Protein AF-A0A7S0FLX0-F1 (afdb_monomer_lite)

Structure (mmCIF, N/CA/C/O backbone):
data_AF-A0A7S0FLX0-F1
#
_entry.id   AF-A0A7S0FLX0-F1
#
loop_
_atom_site.group_PDB
_atom_site.id
_atom_site.type_symbol
_atom_site.label_atom_id
_atom_site.label_alt_id
_atom_site.label_comp_id
_atom_site.label_asym_id
_atom_site.label_entity_id
_atom_site.label_seq_id
_atom_site.pdbx_PDB_ins_code
_atom_site.Cartn_x
_atom_site.Cartn_y
_atom_site.Cartn_z
_atom_site.occupancy
_atom_site.B_iso_or_equiv
_atom_site.auth_seq_id
_atom_site.auth_comp_id
_atom_site.auth_asym_id
_atom_site.auth_atom_id
_atom_site.pdbx_PDB_model_num
ATOM 1 N N . VAL A 1 1 ? -44.818 12.140 21.900 1.00 31.52 1 VAL A N 1
ATOM 2 C CA . VAL A 1 1 ? -45.260 11.062 20.981 1.00 31.52 1 VAL A CA 1
ATOM 3 C C . VAL A 1 1 ? -44.846 11.436 19.562 1.00 31.52 1 VAL A C 1
ATOM 5 O O . VAL A 1 1 ? -45.318 12.465 19.113 1.00 31.52 1 VAL A O 1
ATOM 8 N N . ARG A 1 2 ? -43.998 10.588 18.937 1.00 27.36 2 ARG A N 1
ATOM 9 C CA . ARG A 1 2 ? -43.582 10.482 17.505 1.00 27.36 2 ARG A CA 1
ATOM 10 C C . ARG A 1 2 ? -42.912 11.730 16.879 1.00 27.36 2 ARG A C 1
ATOM 12 O O . ARG A 1 2 ? -43.488 12.799 16.929 1.00 27.36 2 ARG A O 1
ATOM 19 N N . GLY A 1 3 ? -41.713 11.723 16.286 1.00 31.97 3 GLY A N 1
ATOM 20 C CA . GLY A 1 3 ? -40.844 10.660 15.763 1.00 31.97 3 GLY A CA 1
ATOM 21 C C . GLY A 1 3 ? -40.989 10.503 14.242 1.00 31.97 3 GLY A C 1
ATOM 22 O O . GLY A 1 3 ? -42.049 10.053 13.835 1.00 31.97 3 GLY A O 1
ATOM 23 N N . THR A 1 4 ? -39.934 10.858 13.484 1.00 27.19 4 THR A N 1
ATOM 24 C CA . THR A 1 4 ? -39.424 10.327 12.180 1.00 27.19 4 THR A CA 1
ATOM 25 C C . THR A 1 4 ? -38.294 11.282 11.731 1.00 27.19 4 THR A C 1
ATOM 27 O O . THR A 1 4 ? -38.578 12.455 11.525 1.00 27.19 4 THR A O 1
ATOM 30 N N . SER A 1 5 ? -36.983 10.996 11.756 1.00 35.47 5 SER A N 1
ATOM 31 C CA . SER A 1 5 ? -36.174 9.916 11.154 1.00 35.47 5 SER A CA 1
ATOM 32 C C . SER A 1 5 ? -36.344 9.777 9.637 1.00 35.47 5 SER A C 1
ATOM 34 O O . SER A 1 5 ? -37.312 9.173 9.193 1.00 35.47 5 SER A O 1
ATOM 36 N N . THR A 1 6 ? -35.357 10.297 8.896 1.00 28.02 6 THR A N 1
ATOM 37 C CA . THR A 1 6 ? -34.842 9.805 7.599 1.00 28.02 6 THR A CA 1
ATOM 38 C C . THR A 1 6 ? -33.376 10.270 7.517 1.00 28.02 6 THR A C 1
ATOM 40 O O . THR A 1 6 ? -33.112 11.438 7.253 1.00 28.02 6 THR A O 1
ATOM 43 N N . ALA A 1 7 ? -32.419 9.532 8.088 1.00 29.55 7 ALA A N 1
ATOM 44 C CA . ALA A 1 7 ? -31.596 8.551 7.369 1.00 29.55 7 ALA A CA 1
ATOM 45 C C . ALA A 1 7 ? -31.043 9.124 6.049 1.00 29.55 7 ALA A C 1
ATOM 47 O O . ALA A 1 7 ? -31.652 8.969 4.994 1.00 29.55 7 ALA A O 1
ATOM 48 N N . GLY A 1 8 ? -29.911 9.831 6.141 1.00 29.64 8 GLY A N 1
ATOM 49 C CA . GLY A 1 8 ? -29.089 10.177 4.983 1.00 29.64 8 GLY A CA 1
ATOM 50 C C . GLY A 1 8 ? -28.478 8.905 4.402 1.00 29.64 8 GLY A C 1
ATOM 51 O O . GLY A 1 8 ? -28.066 8.017 5.143 1.00 29.64 8 GLY A O 1
ATOM 52 N N . SER A 1 9 ? -28.500 8.784 3.081 1.00 34.09 9 SER A N 1
ATOM 53 C CA . SER A 1 9 ? -28.047 7.605 2.351 1.00 34.09 9 SER A CA 1
ATOM 54 C C . SER A 1 9 ? -26.525 7.441 2.442 1.00 34.09 9 SER A C 1
ATOM 56 O O . SER A 1 9 ? -25.787 8.012 1.639 1.00 34.09 9 SER A O 1
ATOM 58 N N . ASP A 1 10 ? -26.068 6.624 3.391 1.00 33.53 10 ASP A N 1
ATOM 59 C CA . ASP A 1 10 ? -24.695 6.113 3.511 1.00 33.53 10 ASP A CA 1
ATOM 60 C C . ASP A 1 10 ? -24.402 5.077 2.412 1.00 33.53 10 ASP A C 1
ATOM 62 O O . ASP A 1 10 ? -24.274 3.883 2.677 1.00 33.53 10 ASP A O 1
ATOM 66 N N . THR A 1 11 ? -24.334 5.503 1.148 1.00 30.48 11 THR A N 1
ATOM 67 C CA . THR A 1 11 ? -23.874 4.603 0.076 1.00 30.48 11 THR A CA 1
ATOM 68 C C . THR A 1 11 ? -22.394 4.878 -0.194 1.00 30.48 11 THR A C 1
ATOM 70 O O . THR A 1 11 ? -22.059 5.994 -0.601 1.00 30.48 11 THR A O 1
ATOM 73 N N . PRO A 1 12 ? -21.485 3.917 0.045 1.00 31.48 12 PRO A N 1
ATOM 74 C CA . PRO A 1 12 ? -20.061 4.126 -0.182 1.00 31.48 12 PRO A CA 1
ATOM 75 C C . PRO A 1 12 ? -19.753 4.304 -1.682 1.00 31.48 12 PRO A C 1
ATOM 77 O O . PRO A 1 12 ? -20.509 3.838 -2.541 1.00 31.48 12 PRO A O 1
ATOM 80 N N . PRO A 1 13 ? -18.643 4.982 -2.026 1.00 32.38 13 PRO A N 1
ATOM 81 C CA . PRO A 1 13 ? -18.279 5.254 -3.412 1.00 32.38 13 PRO A CA 1
ATOM 82 C C . PRO A 1 13 ? -18.047 3.949 -4.188 1.00 32.38 13 PRO A C 1
ATOM 84 O O . PRO A 1 13 ? -17.188 3.142 -3.831 1.00 32.38 13 PRO A O 1
ATOM 87 N N . ARG A 1 14 ? -18.816 3.762 -5.267 1.00 33.38 14 ARG A N 1
ATOM 88 C CA . ARG A 1 14 ? -18.711 2.629 -6.197 1.00 33.38 14 ARG A CA 1
ATOM 89 C C . ARG A 1 14 ? -17.682 2.943 -7.278 1.00 33.38 14 ARG A C 1
ATOM 91 O O . ARG A 1 14 ? -17.658 4.057 -7.795 1.00 33.38 14 ARG A O 1
ATOM 98 N N . VAL A 1 15 ? -16.865 1.962 -7.651 1.00 36.66 15 VAL A N 1
ATOM 99 C CA . VAL A 1 15 ? -15.949 2.082 -8.793 1.00 36.66 15 VAL A CA 1
ATOM 100 C C . VAL A 1 15 ? -16.188 0.936 -9.761 1.00 36.66 15 VAL A C 1
ATOM 102 O O . VAL A 1 15 ? -16.267 -0.224 -9.361 1.00 36.66 15 VAL A O 1
ATOM 105 N N . ALA A 1 16 ? -16.322 1.285 -11.036 1.00 35.03 16 ALA A N 1
ATOM 106 C CA . ALA A 1 16 ? -16.589 0.349 -12.114 1.00 35.03 16 ALA A CA 1
ATOM 107 C C . ALA A 1 16 ? -15.396 -0.565 -12.398 1.00 35.03 16 ALA A C 1
ATOM 109 O O . ALA A 1 16 ? -14.266 -0.097 -12.512 1.00 35.03 16 ALA A O 1
ATOM 110 N N . ALA A 1 17 ? -15.668 -1.849 -12.618 1.00 36.25 17 ALA A N 1
ATOM 111 C CA . ALA A 1 17 ? -14.733 -2.772 -13.242 1.00 36.25 17 ALA A CA 1
ATOM 112 C C . ALA A 1 17 ? -15.298 -3.191 -14.599 1.00 36.25 17 ALA A C 1
ATOM 114 O O . ALA A 1 17 ? -16.403 -3.728 -14.665 1.00 36.25 17 ALA A O 1
ATOM 115 N N . ALA A 1 18 ? -14.559 -2.966 -15.686 1.00 34.75 18 ALA A N 1
ATOM 116 C CA . ALA A 1 18 ? -14.960 -3.447 -17.001 1.00 34.75 18 ALA A CA 1
ATOM 117 C C . ALA A 1 18 ? -14.999 -4.990 -17.010 1.00 34.75 18 ALA A C 1
ATOM 119 O O . ALA A 1 18 ? -13.968 -5.657 -16.981 1.00 34.75 18 ALA A O 1
ATOM 120 N N . GLY A 1 19 ? -16.204 -5.559 -17.044 1.00 39.06 19 GLY A N 1
ATOM 121 C CA . GLY A 1 19 ? -16.484 -6.875 -17.627 1.00 39.06 19 GLY A CA 1
ATOM 122 C C . GLY A 1 19 ? -16.097 -8.141 -16.854 1.00 39.06 19 GLY A C 1
ATOM 123 O O . GLY A 1 19 ? -16.441 -9.221 -17.327 1.00 39.06 19 GLY A O 1
ATOM 124 N N . MET A 1 20 ? -15.438 -8.079 -15.693 1.00 43.28 20 MET A N 1
ATOM 125 C CA . MET A 1 20 ? -15.144 -9.288 -14.905 1.00 43.28 20 MET A CA 1
ATOM 126 C C . MET A 1 20 ? -15.472 -9.102 -13.422 1.00 43.28 20 MET A C 1
ATOM 128 O O . MET A 1 20 ? -14.767 -8.425 -12.678 1.00 43.28 20 MET A O 1
ATOM 132 N N . ASN A 1 21 ? -16.565 -9.731 -12.991 1.00 49.56 21 ASN A N 1
ATOM 133 C CA . ASN A 1 21 ? -16.897 -9.935 -11.585 1.00 49.56 21 ASN A CA 1
ATOM 134 C C . ASN A 1 21 ? -16.046 -11.098 -11.063 1.00 49.56 21 ASN A C 1
ATOM 136 O O . ASN A 1 21 ? -16.098 -12.155 -11.666 1.00 49.56 21 ASN A O 1
ATOM 140 N N . PHE A 1 22 ? -15.294 -10.971 -9.971 1.00 48.09 22 PHE A N 1
ATOM 141 C CA . PHE A 1 22 ? -14.571 -12.112 -9.363 1.00 48.09 22 PHE A CA 1
ATOM 142 C C . PHE A 1 22 ? -15.247 -12.625 -8.085 1.00 48.09 22 PHE A C 1
ATOM 144 O O . PHE A 1 22 ? -14.606 -13.197 -7.206 1.00 48.09 22 PHE A O 1
ATOM 151 N N . GLY A 1 23 ? -16.555 -12.379 -7.953 1.00 40.06 23 GLY A N 1
ATOM 152 C CA . GLY A 1 23 ? -17.402 -12.978 -6.926 1.00 40.06 23 GLY A CA 1
ATOM 153 C C . GLY A 1 23 ? -17.156 -12.482 -5.499 1.00 40.06 23 GLY A C 1
ATOM 154 O O . GLY A 1 23 ? -17.574 -13.154 -4.554 1.00 40.06 23 GLY A O 1
ATOM 155 N N . LEU A 1 24 ? -16.494 -11.335 -5.294 1.00 44.81 24 LEU A N 1
ATOM 156 C CA . LEU A 1 24 ? -16.323 -10.799 -3.943 1.00 44.81 24 LEU A CA 1
ATOM 157 C C . LEU A 1 24 ? -17.637 -10.219 -3.423 1.00 44.81 24 LEU A C 1
ATOM 159 O O . LEU A 1 24 ? -18.129 -9.202 -3.902 1.00 44.81 24 LEU A O 1
ATOM 163 N N . LYS A 1 25 ? -18.175 -10.859 -2.384 1.00 47.84 25 LYS A N 1
ATOM 164 C CA . LYS A 1 25 ? -19.225 -10.272 -1.554 1.00 47.84 25 LYS A CA 1
ATOM 165 C C . LYS A 1 25 ? -18.641 -9.076 -0.802 1.00 47.84 25 LYS A C 1
ATOM 167 O O . LYS A 1 25 ? -17.569 -9.190 -0.210 1.00 47.84 25 LYS A O 1
ATOM 172 N N . THR A 1 26 ? -19.374 -7.967 -0.824 1.00 53.66 26 THR A N 1
ATOM 173 C CA . THR A 1 26 ? -19.189 -6.785 0.027 1.00 53.66 26 THR A CA 1
ATOM 174 C C . THR A 1 26 ? -18.760 -7.190 1.434 1.00 53.66 26 THR A C 1
ATOM 176 O O . THR A 1 26 ? -19.436 -8.001 2.073 1.00 53.66 26 THR A O 1
ATOM 179 N N . ASP A 1 27 ? -17.647 -6.648 1.928 1.00 60.69 27 ASP A N 1
ATOM 180 C CA . ASP A 1 27 ? -17.181 -6.967 3.277 1.00 60.69 27 ASP A CA 1
ATOM 181 C C . ASP A 1 27 ? -17.915 -6.123 4.326 1.00 60.69 27 ASP A C 1
ATOM 183 O O . ASP A 1 27 ? -17.319 -5.311 5.033 1.00 60.69 27 ASP A O 1
ATOM 187 N N . SER A 1 28 ? -19.229 -6.330 4.444 1.00 58.69 28 SER A N 1
ATOM 188 C CA . SER A 1 28 ? -20.043 -5.733 5.512 1.00 58.69 28 SER A CA 1
ATOM 189 C C . SER A 1 28 ? -19.479 -6.062 6.900 1.00 58.69 28 SER A C 1
ATOM 191 O O . SER A 1 28 ? -19.559 -5.254 7.824 1.00 58.69 28 SER A O 1
ATOM 193 N N . THR A 1 29 ? -18.801 -7.209 7.031 1.00 76.25 29 THR A N 1
ATOM 194 C CA . THR A 1 29 ? -18.170 -7.626 8.287 1.00 76.25 29 THR A CA 1
ATOM 195 C C . THR A 1 29 ? -16.940 -6.796 8.654 1.00 76.25 29 THR A C 1
ATOM 197 O O . THR A 1 29 ? -16.626 -6.684 9.839 1.00 76.25 29 THR A O 1
ATOM 200 N N . ALA A 1 30 ? -16.234 -6.207 7.681 1.00 84.00 30 ALA A N 1
ATOM 201 C CA . ALA A 1 30 ? -15.123 -5.296 7.948 1.00 84.00 30 ALA A CA 1
ATOM 202 C C . ALA A 1 30 ? -15.630 -4.011 8.600 1.00 84.00 30 ALA A C 1
ATOM 204 O O . ALA A 1 30 ? -15.108 -3.611 9.643 1.00 84.00 30 ALA A O 1
ATOM 205 N N . GLN A 1 31 ? -16.674 -3.410 8.023 1.00 85.44 31 GLN A N 1
ATOM 206 C CA . GLN A 1 31 ? -17.244 -2.163 8.528 1.00 85.44 31 GLN A CA 1
ATOM 207 C C . GLN A 1 31 ? -17.720 -2.326 9.975 1.00 85.44 31 GLN A C 1
ATOM 209 O O . GLN A 1 31 ? -17.334 -1.552 10.848 1.00 85.44 31 GLN A O 1
ATOM 214 N N . GLU A 1 32 ? -18.474 -3.389 10.262 1.00 88.12 32 GLU A N 1
ATOM 215 C CA . GLU A 1 32 ? -18.940 -3.698 11.619 1.00 88.12 32 GLU A CA 1
ATOM 216 C C . GLU A 1 32 ? -17.790 -3.970 12.602 1.00 88.12 32 GLU A C 1
ATOM 218 O O . GLU A 1 32 ? -17.864 -3.606 13.779 1.00 88.12 32 GLU A O 1
ATOM 223 N N . ARG A 1 33 ? -16.710 -4.623 12.150 1.00 91.44 33 ARG A N 1
ATOM 224 C CA . ARG A 1 33 ? -15.543 -4.915 12.996 1.00 91.44 33 ARG A CA 1
ATOM 225 C C . ARG A 1 33 ? -14.826 -3.636 13.412 1.00 91.44 33 ARG A C 1
ATOM 227 O O . ARG A 1 33 ? -14.536 -3.471 14.595 1.00 91.44 33 ARG A O 1
ATOM 234 N N . TRP A 1 34 ? -14.566 -2.742 12.462 1.00 92.56 34 TRP A N 1
ATOM 235 C CA . TRP A 1 34 ? -13.872 -1.484 12.735 1.00 92.56 34 TRP A CA 1
ATOM 236 C C . TRP A 1 34 ? -14.755 -0.475 13.468 1.00 92.56 34 TRP A C 1
ATOM 238 O O . TRP A 1 34 ? -14.248 0.217 14.346 1.00 92.56 34 TRP A O 1
ATOM 248 N N . ALA A 1 35 ? -16.071 -0.471 13.227 1.00 91.62 35 ALA A N 1
ATOM 249 C CA . ALA A 1 35 ? -17.022 0.303 14.026 1.00 91.62 35 ALA A CA 1
ATOM 250 C C . ALA A 1 35 ? -16.994 -0.118 15.504 1.00 91.62 35 ALA A C 1
ATOM 252 O O . ALA A 1 35 ? -16.896 0.729 16.388 1.00 91.62 35 ALA A O 1
ATOM 253 N N . ARG A 1 36 ? -16.988 -1.431 15.777 1.00 94.56 36 ARG A N 1
ATOM 254 C CA . ARG A 1 36 ? -16.881 -1.965 17.144 1.00 94.56 36 ARG A CA 1
ATOM 255 C C . ARG A 1 36 ? -15.562 -1.596 17.813 1.00 94.56 36 ARG A C 1
ATOM 257 O O . ARG A 1 36 ? -15.561 -1.241 18.985 1.00 94.56 36 ARG A O 1
ATOM 264 N N . PHE A 1 37 ? -14.453 -1.688 17.078 1.00 95.31 37 PHE A N 1
ATOM 265 C CA . PHE A 1 37 ? -13.143 -1.268 17.577 1.00 95.31 37 PHE A CA 1
ATOM 266 C C . PHE A 1 37 ? -13.120 0.231 17.899 1.00 95.31 37 PHE A C 1
ATOM 268 O O . PHE A 1 37 ? -12.603 0.621 18.942 1.00 95.31 37 PHE A O 1
ATOM 275 N N . ALA A 1 38 ? -13.711 1.063 17.040 1.00 95.12 38 ALA A N 1
ATOM 276 C CA . ALA A 1 38 ? -13.783 2.505 17.236 1.00 95.12 38 ALA A CA 1
ATOM 277 C C . ALA A 1 38 ? -14.624 2.902 18.462 1.00 95.12 38 ALA A C 1
ATOM 279 O O . ALA A 1 38 ? -14.262 3.844 19.163 1.00 95.12 38 ALA A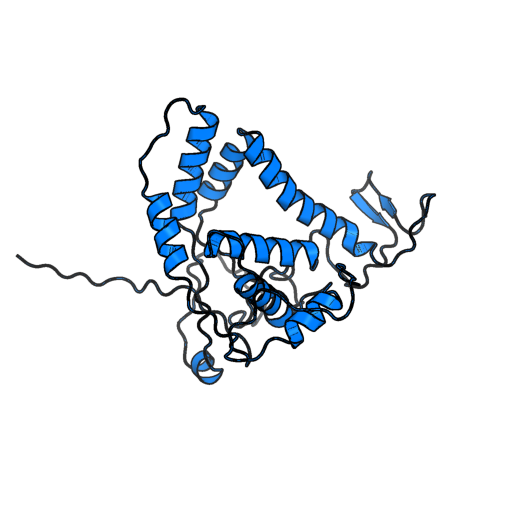 O 1
ATOM 280 N N . SER A 1 39 ? -15.712 2.175 18.738 1.00 95.31 39 SER A N 1
ATOM 281 C CA . SER A 1 39 ? -16.592 2.413 19.892 1.00 95.31 39 SER A CA 1
ATOM 282 C C . SER A 1 39 ? -16.125 1.758 21.195 1.00 95.31 39 SER A C 1
ATOM 284 O O . SER A 1 39 ? -16.803 1.869 22.211 1.00 95.31 39 SER A O 1
ATOM 286 N N . ASP A 1 40 ? -15.030 1.000 21.173 1.00 94.94 40 ASP A N 1
ATOM 287 C CA . ASP A 1 40 ? -14.537 0.297 22.352 1.00 94.94 40 ASP A CA 1
ATOM 288 C C . ASP A 1 40 ? -13.900 1.288 23.344 1.00 94.94 40 ASP A C 1
ATOM 290 O O . ASP A 1 40 ? -12.929 1.979 23.033 1.00 94.94 40 ASP A O 1
ATOM 294 N N . GLU A 1 41 ? -14.445 1.357 24.558 1.00 91.06 41 GLU A N 1
ATOM 295 C CA . GLU A 1 41 ? -13.967 2.237 25.633 1.00 91.06 41 GLU A CA 1
ATOM 296 C C . GLU A 1 41 ? -13.011 1.532 26.606 1.00 91.06 41 GLU A C 1
ATOM 298 O O . GLU A 1 41 ? -12.504 2.151 27.542 1.00 91.06 41 GLU A O 1
ATOM 303 N N . THR A 1 42 ? -12.715 0.245 26.393 1.00 93.19 42 THR A N 1
ATOM 304 C CA . THR A 1 42 ? -11.804 -0.496 27.269 1.00 93.19 42 THR A CA 1
ATOM 305 C C . THR A 1 42 ? -10.404 0.117 27.249 1.00 93.19 42 THR A C 1
ATOM 307 O O . THR A 1 42 ? -9.838 0.415 26.189 1.00 93.19 42 THR A O 1
ATOM 310 N N . VAL A 1 43 ? -9.841 0.304 28.444 1.00 88.94 43 VAL A N 1
ATOM 311 C CA . VAL A 1 43 ? -8.476 0.792 28.664 1.00 88.94 43 VAL A CA 1
ATOM 312 C C . VAL A 1 43 ? -7.675 -0.346 29.292 1.00 88.94 43 VAL A C 1
ATOM 314 O O . VAL A 1 43 ? -7.981 -0.735 30.422 1.00 88.94 43 VAL A O 1
ATOM 317 N N . PRO A 1 44 ? -6.675 -0.913 28.598 1.00 88.75 44 PRO A N 1
ATOM 318 C CA . PRO A 1 44 ? -5.901 -2.003 29.168 1.00 88.75 44 PRO A CA 1
ATOM 319 C C . PRO A 1 44 ? -5.022 -1.504 30.327 1.00 88.75 44 PRO A C 1
ATOM 321 O O . PRO A 1 44 ? -4.413 -0.436 30.260 1.00 88.75 44 PRO A O 1
ATOM 324 N N . SER A 1 45 ? -4.959 -2.279 31.410 1.00 89.50 45 SER A N 1
ATOM 325 C CA . SER A 1 45 ? -4.159 -1.952 32.595 1.00 89.50 45 SER A CA 1
ATOM 326 C C . SER A 1 45 ? -2.666 -2.182 32.355 1.00 89.50 45 SER A C 1
ATOM 328 O O . SER A 1 45 ? -2.295 -3.179 31.741 1.00 89.50 45 SER A O 1
ATOM 330 N N . GLY A 1 46 ? -1.808 -1.322 32.913 1.00 90.75 46 GLY A N 1
ATOM 331 C CA . GLY A 1 46 ? -0.348 -1.491 32.855 1.00 90.75 46 GLY A CA 1
ATOM 332 C C . GLY A 1 46 ? 0.294 -1.117 31.513 1.00 90.75 46 GLY A C 1
ATOM 333 O O . GLY A 1 46 ? 1.467 -1.408 31.306 1.00 90.75 46 GLY A O 1
ATOM 334 N N . VAL A 1 47 ? -0.462 -0.478 30.618 1.00 91.50 47 VAL A N 1
ATOM 335 C CA . VAL A 1 47 ? -0.001 0.005 29.308 1.00 91.50 47 VAL A CA 1
ATOM 336 C C . VAL A 1 47 ? 0.642 1.385 29.448 1.00 91.50 47 VAL A C 1
ATOM 338 O O . VAL A 1 47 ? 0.183 2.208 30.244 1.00 91.50 47 VAL A O 1
ATOM 341 N N . ALA A 1 48 ? 1.705 1.650 28.686 1.00 94.69 48 ALA A N 1
ATOM 342 C CA . ALA A 1 48 ? 2.382 2.943 28.726 1.00 94.69 48 ALA A CA 1
ATOM 343 C C . ALA A 1 48 ? 1.492 4.063 28.149 1.00 94.69 48 ALA A C 1
ATOM 345 O O . ALA A 1 48 ? 0.711 3.840 27.225 1.00 94.69 48 ALA A O 1
ATOM 346 N N . GLU A 1 49 ? 1.650 5.304 28.625 1.00 95.31 49 GLU A N 1
ATOM 347 C CA . GLU A 1 49 ? 0.830 6.439 28.153 1.00 95.31 49 GLU A CA 1
ATOM 348 C C . GLU A 1 49 ? 0.939 6.652 26.631 1.00 95.31 49 GLU A C 1
ATOM 350 O O . GLU A 1 49 ? -0.049 6.965 25.967 1.00 95.31 49 GLU A O 1
ATOM 355 N N . ALA A 1 50 ? 2.123 6.426 26.051 1.00 96.25 50 ALA A N 1
ATOM 356 C CA . ALA A 1 50 ? 2.334 6.518 24.605 1.00 96.25 50 ALA A CA 1
ATOM 357 C C . ALA A 1 50 ? 1.500 5.487 23.821 1.00 96.25 50 ALA A C 1
ATOM 359 O O . ALA A 1 50 ? 0.890 5.824 22.806 1.00 96.25 50 ALA A O 1
ATOM 360 N N . GLU A 1 51 ? 1.421 4.250 24.314 1.00 96.31 51 GLU A N 1
ATOM 361 C CA . GLU A 1 51 ? 0.620 3.178 23.712 1.00 96.31 51 GLU A CA 1
ATOM 362 C C . GLU A 1 51 ? -0.879 3.451 23.865 1.00 96.31 51 GLU A C 1
ATOM 364 O O . GLU A 1 51 ? -1.652 3.232 22.932 1.00 96.31 51 GLU A O 1
ATOM 369 N N . LEU A 1 52 ? -1.296 4.007 25.006 1.00 95.75 52 LEU A N 1
ATOM 370 C CA . LEU A 1 52 ? -2.679 4.420 25.224 1.00 95.75 52 LEU A CA 1
ATOM 371 C C . LEU A 1 52 ? -3.087 5.567 24.288 1.00 95.75 52 LEU A C 1
ATOM 373 O O . LEU A 1 52 ? -4.185 5.553 23.725 1.00 95.75 52 LEU A O 1
ATOM 377 N N . ARG A 1 53 ? -2.199 6.545 24.075 1.00 96.19 53 ARG A N 1
ATOM 378 C CA . ARG A 1 53 ? -2.408 7.625 23.102 1.00 96.19 53 ARG A CA 1
ATOM 379 C C . ARG A 1 53 ? -2.529 7.079 21.681 1.00 96.19 53 ARG A C 1
ATOM 381 O O . ARG A 1 53 ? -3.439 7.487 20.961 1.00 96.19 53 ARG A O 1
ATOM 388 N N . LEU A 1 54 ? -1.667 6.134 21.301 1.00 97.31 54 LEU A N 1
ATOM 389 C CA . LEU A 1 54 ? -1.747 5.455 20.008 1.00 97.31 54 LEU A CA 1
ATOM 390 C C . LEU A 1 54 ? -3.077 4.709 19.841 1.00 97.31 54 LEU A C 1
ATOM 392 O O . LEU A 1 54 ? -3.735 4.875 18.817 1.00 97.31 54 LEU A O 1
ATOM 396 N N . LEU A 1 55 ? -3.514 3.944 20.847 1.00 96.38 55 LEU A N 1
ATOM 397 C CA . LEU A 1 55 ? -4.789 3.223 20.805 1.00 96.38 55 LEU A CA 1
ATOM 398 C C . LEU A 1 55 ? -5.975 4.178 20.605 1.00 96.38 55 LEU A C 1
ATOM 400 O O . LEU A 1 55 ? -6.830 3.929 19.756 1.00 96.38 55 LEU A O 1
ATOM 404 N N . ARG A 1 56 ? -6.013 5.294 21.342 1.00 95.62 56 ARG A N 1
ATOM 405 C CA . ARG A 1 56 ? -7.063 6.317 21.201 1.00 95.62 56 ARG A CA 1
ATOM 406 C C . ARG A 1 56 ? -7.080 6.922 19.796 1.00 95.62 56 ARG A C 1
ATOM 408 O O . ARG A 1 56 ? -8.143 6.986 19.183 1.00 95.62 56 ARG A O 1
ATOM 415 N N . ALA A 1 57 ? -5.918 7.316 19.272 1.00 96.69 57 ALA A N 1
ATOM 416 C CA . ALA A 1 57 ? -5.807 7.872 17.925 1.00 96.69 57 ALA A CA 1
ATOM 417 C C . ALA A 1 57 ? -6.228 6.853 16.849 1.00 96.69 57 ALA A C 1
ATOM 419 O O . ALA A 1 57 ? -6.943 7.196 15.907 1.00 96.69 57 ALA A O 1
ATOM 420 N N . ALA A 1 58 ? -5.856 5.581 17.020 1.00 95.88 58 ALA A N 1
ATOM 421 C CA . ALA A 1 58 ? -6.245 4.501 16.118 1.00 95.88 58 ALA A CA 1
ATOM 422 C C . ALA A 1 58 ? -7.760 4.251 16.127 1.00 95.88 58 ALA A C 1
ATOM 424 O O . ALA A 1 58 ? -8.348 4.086 15.060 1.00 95.88 58 ALA A O 1
ATOM 425 N N . ARG A 1 59 ? -8.414 4.267 17.298 1.00 96.50 59 ARG A N 1
ATOM 426 C CA . ARG A 1 59 ? -9.879 4.132 17.411 1.00 96.50 59 ARG A CA 1
ATOM 427 C C . ARG A 1 59 ? -10.614 5.285 16.725 1.00 96.50 59 ARG A C 1
ATOM 429 O O . ARG A 1 59 ? -11.569 5.045 15.990 1.00 96.50 59 ARG A O 1
ATOM 436 N N . GLN A 1 60 ? -10.133 6.519 16.893 1.00 95.56 60 GLN A N 1
ATOM 437 C CA . GLN A 1 60 ? -10.692 7.678 16.190 1.00 95.56 60 GLN A CA 1
ATOM 438 C C . GLN A 1 60 ? -10.560 7.524 14.674 1.00 95.56 60 GLN A C 1
ATOM 440 O O . GLN A 1 60 ? -11.560 7.616 13.969 1.00 95.56 60 GLN A O 1
ATOM 445 N N . ALA A 1 61 ? -9.363 7.209 14.174 1.00 95.12 61 ALA A N 1
ATOM 446 C CA . ALA A 1 61 ? -9.135 6.985 12.749 1.00 95.12 61 ALA A CA 1
ATOM 447 C C . ALA A 1 61 ? -10.002 5.840 12.189 1.00 95.12 61 ALA A C 1
ATOM 449 O O . ALA A 1 61 ? -10.562 5.962 11.100 1.00 95.12 61 ALA A O 1
ATOM 450 N N . ALA A 1 62 ? -10.168 4.752 12.951 1.00 93.75 62 ALA A N 1
ATOM 451 C CA . ALA A 1 62 ? -10.973 3.600 12.557 1.00 93.75 62 ALA A CA 1
ATOM 452 C C . ALA A 1 62 ? -12.454 3.935 12.327 1.00 93.75 62 ALA A C 1
ATOM 454 O O . ALA A 1 62 ? -13.080 3.323 11.464 1.00 93.75 62 ALA A O 1
ATOM 455 N N . SER A 1 63 ? -13.002 4.927 13.038 1.00 91.56 63 SER A N 1
ATOM 456 C CA . SER A 1 63 ? -14.394 5.370 12.853 1.00 91.56 63 SER A CA 1
ATOM 457 C C . SER A 1 63 ? -14.677 5.972 11.469 1.00 91.56 63 SER A C 1
ATOM 459 O O . SER A 1 63 ? -15.832 6.054 11.061 1.00 91.56 63 SER A O 1
ATOM 461 N N . HIS A 1 64 ? -13.626 6.354 10.738 1.00 90.31 64 HIS A N 1
ATOM 462 C CA . HIS A 1 64 ? -13.689 6.957 9.406 1.00 90.31 64 HIS A CA 1
ATOM 463 C C . HIS A 1 64 ? -13.218 6.014 8.292 1.00 90.31 64 HIS A C 1
ATOM 465 O O . HIS A 1 64 ? -13.091 6.433 7.136 1.00 90.31 64 HIS A O 1
ATOM 471 N N . LEU A 1 65 ? -12.890 4.763 8.628 1.00 88.06 65 LEU A N 1
ATOM 472 C CA . LEU A 1 65 ? -12.546 3.773 7.620 1.00 88.06 65 LEU A CA 1
ATOM 473 C C . LEU A 1 65 ? -13.785 3.439 6.800 1.00 88.06 65 LEU A C 1
ATOM 475 O O . LEU A 1 65 ? -14.852 3.123 7.333 1.00 88.06 65 LEU A O 1
ATOM 479 N N . HIS A 1 66 ? -13.590 3.458 5.490 1.00 80.06 66 HIS A N 1
ATOM 480 C CA . HIS A 1 66 ? -14.563 2.974 4.533 1.00 80.06 66 HIS A CA 1
ATOM 481 C C . HIS A 1 66 ? -13.892 1.887 3.723 1.00 80.06 66 HIS A C 1
ATOM 483 O O . HIS A 1 66 ? -12.782 2.067 3.238 1.00 80.06 66 HIS A O 1
ATOM 489 N N . PHE A 1 67 ? -14.540 0.745 3.587 1.00 77.94 67 PHE A N 1
ATOM 490 C CA . PHE A 1 67 ? -14.052 -0.323 2.728 1.00 77.94 67 PHE A CA 1
ATOM 491 C C . PHE A 1 67 ? -14.880 -0.332 1.448 1.00 77.94 67 PHE A C 1
ATOM 493 O O . PHE A 1 67 ? -16.070 -0.022 1.485 1.00 77.94 67 PHE A O 1
ATOM 500 N N . LEU A 1 68 ? -14.258 -0.668 0.314 1.00 61.97 68 LEU A N 1
ATOM 501 C CA . LEU A 1 68 ? -14.986 -0.763 -0.946 1.00 61.97 68 LEU A CA 1
ATOM 502 C C . LEU A 1 68 ? -16.102 -1.780 -0.796 1.00 61.97 68 LEU A C 1
ATOM 504 O O . LEU A 1 68 ? -15.855 -2.969 -0.569 1.00 61.97 68 LEU A O 1
ATOM 508 N N . GLU A 1 69 ? -17.312 -1.320 -1.068 1.00 53.72 69 GLU A N 1
ATOM 509 C CA . GLU A 1 69 ? -18.298 -2.174 -1.691 1.00 53.72 69 GLU A CA 1
ATOM 510 C C . GLU A 1 69 ? -17.878 -2.354 -3.146 1.00 53.72 69 GLU A C 1
ATOM 512 O O . GLU A 1 69 ? -18.090 -1.488 -3.994 1.00 53.72 69 GLU A O 1
ATOM 517 N N . LEU A 1 70 ? -17.246 -3.486 -3.448 1.00 50.19 70 LEU A N 1
ATOM 518 C CA . LEU A 1 70 ? -17.015 -3.896 -4.829 1.00 50.19 70 LEU A CA 1
ATOM 519 C C . LEU A 1 70 ? -18.347 -4.387 -5.419 1.00 50.19 70 LEU A C 1
ATOM 521 O O . LEU A 1 70 ? -18.558 -5.579 -5.618 1.00 50.19 70 LEU A O 1
ATOM 525 N N . ALA A 1 71 ? -19.279 -3.459 -5.641 1.00 41.06 71 ALA A N 1
ATOM 526 C CA . ALA A 1 71 ? -20.492 -3.712 -6.399 1.00 41.06 71 ALA A CA 1
ATOM 527 C C . ALA A 1 71 ? -20.132 -3.689 -7.886 1.00 41.06 71 ALA A C 1
ATOM 529 O O . ALA A 1 71 ? -19.802 -2.643 -8.446 1.00 41.06 71 ALA A O 1
ATOM 530 N N . VAL A 1 72 ? -20.165 -4.860 -8.514 1.00 43.59 72 VAL A N 1
ATOM 531 C CA . VAL A 1 72 ? -19.963 -4.985 -9.955 1.00 43.59 72 VAL A CA 1
ATOM 532 C C . VAL A 1 72 ? -21.239 -4.521 -10.643 1.00 43.59 72 VAL A C 1
ATOM 534 O O . VAL A 1 72 ? -22.224 -5.251 -10.676 1.00 43.59 72 VAL A O 1
ATOM 537 N N . VAL A 1 73 ? -21.221 -3.288 -11.137 1.00 38.31 73 VAL A N 1
ATOM 538 C CA . VAL A 1 73 ? -22.284 -2.712 -11.965 1.00 38.31 73 VAL A CA 1
ATOM 539 C C . VAL A 1 73 ? -21.937 -2.907 -13.439 1.00 38.31 73 VAL A C 1
ATOM 541 O O . VAL A 1 73 ? -20.793 -2.714 -13.854 1.00 38.31 73 VAL A O 1
ATOM 544 N N . SER A 1 74 ? -22.925 -3.322 -14.224 1.00 38.50 74 SER A N 1
ATOM 545 C CA . SER A 1 74 ? -22.864 -3.363 -15.685 1.00 38.50 74 SER A CA 1
ATOM 546 C C . SER A 1 74 ? -22.565 -1.974 -16.268 1.00 38.50 74 SER A C 1
ATOM 548 O O . SER A 1 74 ? -22.770 -0.945 -15.621 1.00 38.50 74 SER A O 1
ATOM 550 N N . GLN A 1 75 ? -22.085 -1.922 -17.514 1.00 36.41 75 GLN A N 1
ATOM 551 C CA . GLN A 1 75 ? -21.812 -0.645 -18.180 1.00 36.41 75 GLN A CA 1
ATOM 552 C C . GLN A 1 75 ? -23.082 0.220 -18.332 1.00 36.41 75 GLN A C 1
ATOM 554 O O . GLN A 1 75 ? -23.008 1.436 -18.180 1.00 36.41 75 GLN A O 1
ATOM 559 N N . GLU A 1 76 ? -24.248 -0.407 -18.512 1.00 39.69 76 GLU A N 1
ATOM 560 C CA . GLU A 1 76 ? -25.557 0.265 -18.528 1.00 39.69 76 GLU A CA 1
ATOM 561 C C . GLU A 1 76 ? -25.935 0.851 -17.154 1.00 39.69 76 GLU A C 1
ATOM 563 O O . GLU A 1 76 ? -26.401 1.988 -17.069 1.00 39.69 76 GLU A O 1
ATOM 568 N N . GLU A 1 77 ? -25.673 0.133 -16.055 1.00 40.12 77 GLU A N 1
ATOM 569 C CA . GLU A 1 77 ? -25.890 0.661 -14.699 1.00 40.12 77 GLU A CA 1
ATOM 570 C C . GLU A 1 77 ? -24.981 1.864 -14.404 1.00 40.12 77 GLU A C 1
ATOM 572 O O . GLU A 1 77 ? -25.418 2.820 -13.760 1.00 40.12 77 GLU A O 1
ATOM 577 N N . LEU A 1 78 ? -23.755 1.865 -14.934 1.00 40.28 78 LEU A N 1
ATOM 578 C CA . LEU A 1 78 ? -22.808 2.977 -14.818 1.00 40.28 78 LEU A CA 1
ATOM 579 C C . LEU A 1 78 ? -23.277 4.258 -15.504 1.00 40.28 78 LEU A C 1
ATOM 581 O O . LEU A 1 78 ? -23.099 5.357 -14.979 1.00 40.28 78 LEU A O 1
ATOM 585 N N . GLU A 1 79 ? -23.838 4.118 -16.699 1.00 38.94 79 GLU A N 1
ATOM 586 C CA . GLU A 1 79 ? -24.331 5.244 -17.488 1.00 38.94 79 GLU A CA 1
ATOM 587 C C . GLU A 1 79 ? -25.607 5.840 -16.870 1.00 38.94 79 GLU A C 1
ATOM 589 O O . GLU A 1 79 ? -25.836 7.049 -16.967 1.00 38.94 79 GLU A O 1
ATOM 594 N N . SER A 1 80 ? -26.381 5.018 -16.152 1.00 41.22 80 SER A N 1
ATOM 595 C CA . SER A 1 80 ? -27.598 5.427 -15.440 1.00 41.22 80 SER A CA 1
ATOM 596 C C . SER A 1 80 ? -27.357 6.053 -14.054 1.00 41.22 80 SER A C 1
ATOM 598 O O . SER A 1 80 ? -28.176 6.849 -13.593 1.00 41.22 80 SER A O 1
ATOM 600 N N . SER A 1 81 ? -26.239 5.751 -13.375 1.00 39.88 81 SER A N 1
ATOM 601 C CA . SER A 1 81 ? -25.952 6.289 -12.038 1.00 39.88 81 SER A CA 1
ATOM 602 C C . SER A 1 81 ? -25.365 7.705 -12.120 1.00 39.88 81 SER A C 1
ATOM 604 O O . SER A 1 81 ? -24.163 7.898 -12.289 1.00 39.88 81 SER A O 1
ATOM 606 N N . HIS A 1 82 ? -26.213 8.725 -12.013 1.00 38.81 82 HIS A N 1
ATOM 607 C CA . HIS A 1 82 ? -25.813 10.141 -12.040 1.00 38.81 82 HIS A CA 1
ATOM 608 C C . HIS A 1 82 ? -25.305 10.700 -10.691 1.00 38.81 82 HIS A C 1
ATOM 610 O O . HIS A 1 82 ? -25.079 11.903 -10.595 1.00 38.81 82 HIS A O 1
ATOM 616 N N . ASP A 1 83 ? -25.076 9.861 -9.670 1.00 34.06 83 ASP A N 1
ATOM 617 C CA . ASP A 1 83 ? -25.051 10.322 -8.267 1.00 34.06 83 ASP A CA 1
ATOM 618 C C . ASP A 1 83 ? -23.733 10.159 -7.483 1.00 34.06 83 ASP A C 1
ATOM 620 O O . ASP A 1 83 ? -23.688 10.393 -6.278 1.00 34.06 83 ASP A O 1
ATOM 624 N N . CYS A 1 84 ? -22.608 9.825 -8.121 1.00 33.56 84 CYS A N 1
ATOM 625 C CA . CYS A 1 84 ? -21.314 9.814 -7.422 1.00 33.56 84 CYS A CA 1
ATOM 626 C C . CYS A 1 84 ? -20.568 11.150 -7.572 1.00 33.56 84 CYS A C 1
ATOM 628 O O . CYS A 1 84 ? -19.603 11.258 -8.328 1.00 33.56 84 CYS A O 1
ATOM 630 N N . SER A 1 85 ? -20.986 12.164 -6.810 1.00 31.02 85 SER A N 1
ATOM 631 C CA . SER A 1 85 ? -20.090 13.269 -6.442 1.00 31.02 85 SER A CA 1
ATOM 632 C C . SER A 1 85 ? -19.315 12.875 -5.180 1.00 31.02 85 SER A C 1
ATOM 634 O O . SER A 1 85 ? -19.945 12.538 -4.178 1.00 31.02 85 SER A O 1
ATOM 636 N N . PRO A 1 86 ? -17.968 12.903 -5.163 1.00 35.41 86 PRO A N 1
ATOM 637 C CA . PRO A 1 86 ? -17.246 12.761 -3.909 1.00 35.41 86 PRO A CA 1
ATOM 638 C C . PRO A 1 86 ? -17.569 13.968 -3.022 1.00 35.41 86 PRO A C 1
ATOM 640 O O . PRO A 1 86 ? -17.618 15.098 -3.506 1.00 35.41 86 PRO A O 1
ATOM 643 N N . ALA A 1 87 ? -17.755 13.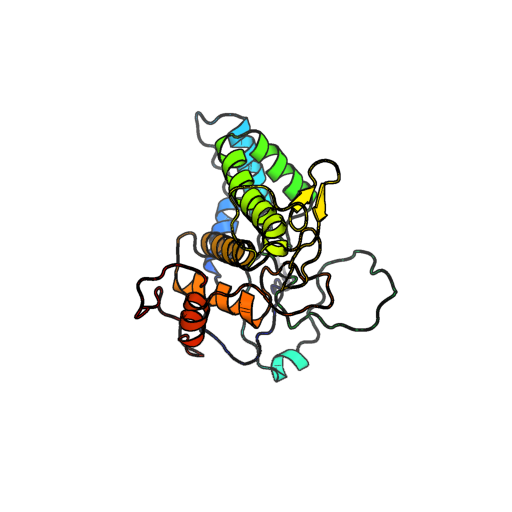734 -1.723 1.00 31.89 87 ALA A N 1
ATOM 644 C CA . ALA A 1 87 ? -17.956 14.747 -0.684 1.00 31.89 87 ALA A CA 1
ATOM 645 C C . ALA A 1 87 ? -16.694 15.611 -0.434 1.00 31.89 87 ALA A C 1
ATOM 647 O O . ALA A 1 87 ? -16.280 15.829 0.703 1.00 31.89 87 ALA A O 1
ATOM 648 N N . TRP A 1 88 ? -16.036 16.074 -1.500 1.00 33.12 88 TRP A N 1
ATOM 649 C CA . TRP A 1 88 ? -14.848 16.915 -1.460 1.00 33.12 88 TRP A CA 1
ATOM 650 C C . TRP A 1 88 ? -15.206 18.325 -1.935 1.00 33.12 88 TRP A C 1
ATOM 652 O O . TRP A 1 88 ? -15.324 18.590 -3.128 1.00 33.12 88 TRP A O 1
ATOM 662 N N . SER A 1 89 ? -15.384 19.241 -0.985 1.00 27.45 89 SER A N 1
ATOM 663 C CA . SER A 1 89 ? -15.697 20.662 -1.195 1.00 27.45 89 SER A CA 1
ATOM 664 C C . SER A 1 89 ? -14.439 21.548 -1.264 1.00 27.45 89 SER A C 1
ATOM 666 O O . SER A 1 89 ? -14.441 22.691 -0.809 1.00 27.45 89 SER A O 1
ATOM 668 N N . GLY A 1 90 ? -13.338 21.024 -1.812 1.00 29.02 90 GLY A N 1
ATOM 669 C CA . GLY A 1 90 ? -12.126 21.801 -2.084 1.00 29.02 90 GLY A CA 1
ATOM 670 C C . GLY A 1 90 ? -12.188 22.508 -3.448 1.00 29.02 90 GLY A C 1
ATOM 671 O O . GLY A 1 90 ? -12.840 22.006 -4.367 1.00 29.02 90 GLY A O 1
ATOM 672 N N . PRO A 1 91 ? -11.526 23.667 -3.625 1.00 25.98 91 PRO A N 1
ATOM 673 C CA . PRO A 1 91 ? -11.559 24.397 -4.886 1.00 25.98 91 PRO A CA 1
ATOM 674 C C . PRO A 1 91 ? -10.882 23.585 -5.996 1.00 25.98 91 PRO A C 1
ATOM 676 O O . PRO A 1 91 ? -9.686 23.295 -5.951 1.00 25.98 91 PRO A O 1
ATOM 679 N N . VAL A 1 92 ? -11.663 23.240 -7.017 1.00 37.84 92 VAL A N 1
ATOM 680 C CA . VAL A 1 92 ? -11.167 22.707 -8.285 1.00 37.84 92 VAL A CA 1
ATOM 681 C C . VAL A 1 92 ? -10.448 23.848 -9.003 1.00 37.84 92 VAL A C 1
ATOM 683 O O . VAL A 1 92 ? -11.075 24.841 -9.372 1.00 37.84 92 VAL A O 1
ATOM 686 N N . MET A 1 93 ? -9.133 23.730 -9.205 1.00 28.84 93 MET A N 1
ATOM 687 C CA . MET A 1 93 ? -8.423 24.618 -10.127 1.00 28.84 93 MET A CA 1
ATOM 688 C C . MET A 1 93 ? -9.027 24.448 -11.526 1.00 28.84 93 MET A C 1
ATOM 690 O O . MET A 1 93 ? -8.857 23.411 -12.169 1.00 28.84 93 MET A O 1
ATOM 694 N N . MET A 1 94 ? -9.761 25.465 -11.984 1.00 29.36 94 MET A N 1
ATOM 695 C CA . MET A 1 94 ? -10.252 25.559 -13.356 1.00 29.36 94 MET A CA 1
ATOM 696 C C . MET A 1 94 ? -9.059 25.580 -14.313 1.00 29.36 94 MET A C 1
ATOM 698 O O . MET A 1 94 ? -8.285 26.534 -14.313 1.00 29.36 94 MET A O 1
ATOM 702 N N . GLY A 1 95 ? -8.907 24.538 -15.132 1.00 27.45 95 GLY A N 1
ATOM 703 C CA . GLY A 1 95 ? -7.845 24.532 -16.139 1.00 27.45 95 GLY A CA 1
ATOM 704 C C . GLY A 1 95 ? -7.657 23.279 -16.992 1.00 27.45 95 GLY A C 1
ATOM 705 O O . GLY A 1 95 ? -6.860 23.339 -17.921 1.00 27.45 95 GLY A O 1
ATOM 706 N N . VAL A 1 96 ? -8.358 22.161 -16.756 1.00 31.94 96 VAL A N 1
ATOM 707 C CA . VAL A 1 96 ? -8.239 20.979 -17.635 1.00 31.94 96 VAL A CA 1
ATOM 708 C C . VAL A 1 96 ? -9.621 20.384 -17.937 1.00 31.94 96 VAL A C 1
ATOM 710 O O . VAL A 1 96 ? -10.299 19.941 -17.008 1.00 31.94 96 VAL A O 1
ATOM 713 N N . PRO A 1 97 ? -10.070 20.349 -19.206 1.00 31.23 97 PRO A N 1
ATOM 714 C CA . PRO A 1 97 ? -11.338 19.731 -19.574 1.00 31.23 97 PRO A CA 1
ATOM 715 C C . PRO A 1 97 ? -11.273 18.202 -19.421 1.00 31.23 97 PRO A C 1
ATOM 717 O O . PRO A 1 97 ? -10.412 17.550 -20.002 1.00 31.23 97 PRO A O 1
ATOM 720 N N . GLY A 1 98 ? -12.232 17.642 -18.678 1.00 37.47 98 GLY A N 1
ATOM 721 C CA . GLY A 1 98 ? -12.802 16.309 -18.905 1.00 37.47 98 GLY A CA 1
ATOM 722 C C . GLY A 1 98 ? -11.909 15.079 -18.693 1.00 37.47 98 GLY A C 1
ATOM 723 O O . GLY A 1 98 ? -11.435 14.479 -19.651 1.00 37.47 98 GLY A O 1
ATOM 724 N N . ARG A 1 99 ? -11.842 14.563 -17.461 1.00 42.62 99 ARG A N 1
ATOM 725 C CA . ARG A 1 99 ? -11.736 13.107 -17.236 1.00 42.62 99 ARG A CA 1
ATOM 726 C C . ARG A 1 99 ? -12.749 12.693 -16.177 1.00 42.62 99 ARG A C 1
ATOM 728 O O . ARG A 1 99 ? -12.563 12.983 -14.998 1.00 42.62 99 ARG A O 1
ATOM 735 N N . ARG A 1 100 ? -13.817 11.997 -16.580 1.00 43.78 100 ARG A N 1
ATOM 736 C CA . ARG A 1 100 ? -14.655 11.251 -15.631 1.00 43.78 100 ARG A CA 1
ATOM 737 C C . ARG A 1 100 ? -13.814 10.078 -15.111 1.00 43.78 100 ARG A C 1
ATOM 739 O O . ARG A 1 100 ? -13.725 9.050 -15.765 1.00 43.78 100 ARG A O 1
ATOM 746 N N . LYS A 1 101 ? -13.162 10.253 -13.956 1.00 48.38 101 LYS A N 1
ATOM 747 C CA . LYS A 1 101 ? -12.353 9.224 -13.265 1.00 48.38 101 LYS A CA 1
ATOM 748 C C . LYS A 1 101 ? -13.187 8.131 -12.574 1.00 48.38 101 LYS A C 1
ATOM 750 O O . LYS A 1 101 ? -12.625 7.262 -11.925 1.00 48.38 101 LYS A O 1
ATOM 755 N N . ALA A 1 102 ? -14.513 8.152 -12.716 1.00 44.78 102 ALA A N 1
ATOM 756 C CA . ALA A 1 102 ? -15.433 7.261 -12.003 1.00 44.78 102 ALA A CA 1
ATOM 757 C C . ALA A 1 102 ? -15.258 5.756 -12.321 1.00 44.78 102 ALA A C 1
ATOM 759 O O . ALA A 1 102 ? -15.814 4.917 -11.620 1.00 44.78 102 ALA A O 1
ATOM 760 N N . GLY A 1 103 ? -14.485 5.404 -13.356 1.00 49.88 103 GLY A N 1
ATOM 761 C CA . GLY A 1 103 ? -14.254 4.016 -13.768 1.00 49.88 103 GLY A CA 1
ATOM 762 C C . GLY A 1 103 ? -12.923 3.388 -13.342 1.00 49.88 103 GLY A C 1
ATOM 763 O O . GLY A 1 103 ? -12.650 2.273 -13.765 1.00 49.88 103 GLY A O 1
ATOM 764 N N . VAL A 1 104 ? -12.067 4.081 -12.580 1.00 61.72 104 VAL A N 1
ATOM 765 C CA . VAL A 1 104 ? -10.726 3.579 -12.222 1.00 61.72 104 VAL A CA 1
ATOM 766 C C . VAL A 1 104 ? -10.504 3.723 -10.714 1.00 61.72 104 VAL A C 1
ATOM 768 O O . VAL A 1 104 ? -10.771 4.774 -10.134 1.00 61.72 104 VAL A O 1
ATOM 771 N N . LEU A 1 105 ? -10.007 2.666 -10.067 1.00 70.19 105 LEU A N 1
ATOM 772 C CA . LEU A 1 105 ? -9.786 2.577 -8.615 1.00 70.19 105 LEU A CA 1
ATOM 773 C C . LEU A 1 105 ? -8.558 3.366 -8.128 1.00 70.19 105 LEU A C 1
ATOM 775 O O . LEU A 1 105 ? -8.251 3.352 -6.939 1.00 70.19 105 LEU A O 1
ATOM 779 N N . GLU A 1 106 ? -7.885 4.094 -9.018 1.00 67.56 106 GLU A N 1
ATOM 780 C CA . GLU A 1 106 ? -6.679 4.890 -8.744 1.00 67.56 106 GLU A CA 1
ATOM 781 C C . GLU A 1 106 ? -6.840 5.940 -7.645 1.00 67.56 106 GLU A C 1
ATOM 783 O O . GLU A 1 106 ? -5.865 6.305 -6.994 1.00 67.56 106 GLU A O 1
ATOM 788 N N . CYS A 1 107 ? -8.050 6.465 -7.452 1.00 68.81 107 CYS A N 1
ATOM 789 C CA . CYS A 1 107 ? -8.322 7.476 -6.428 1.00 68.81 107 CYS A CA 1
ATOM 790 C C . CYS A 1 107 ? -8.971 6.897 -5.168 1.00 68.81 107 CYS A C 1
ATOM 792 O O . CYS A 1 107 ? -9.267 7.647 -4.236 1.00 68.81 107 CYS A O 1
ATOM 794 N N . TYR A 1 108 ? -9.232 5.591 -5.136 1.00 76.44 108 TYR A N 1
ATOM 795 C CA . TYR A 1 108 ? -9.843 4.975 -3.976 1.00 76.44 108 TYR A CA 1
ATOM 796 C C . TYR A 1 108 ? -8.783 4.630 -2.920 1.00 76.44 108 TYR A C 1
ATOM 798 O O . TYR A 1 108 ? -7.725 4.085 -3.224 1.00 76.44 108 TYR A O 1
ATOM 806 N N . SER A 1 109 ? -9.106 4.904 -1.657 1.00 79.69 109 SER A N 1
ATOM 807 C CA . SER A 1 109 ? -8.334 4.475 -0.496 1.00 79.69 109 SER A CA 1
ATOM 808 C C . SER A 1 109 ? -9.286 4.228 0.675 1.00 79.69 109 SER A C 1
ATOM 810 O O . SER A 1 109 ? -10.171 5.062 0.903 1.00 79.69 109 SER A O 1
ATOM 812 N N . PRO A 1 110 ? -9.098 3.159 1.476 1.00 82.06 110 PRO A N 1
ATOM 813 C CA . PRO A 1 110 ? -9.906 2.962 2.677 1.00 82.06 110 PRO A CA 1
ATOM 814 C C . PRO A 1 110 ? -9.788 4.096 3.703 1.00 82.06 110 PRO A C 1
ATOM 816 O O . PRO A 1 110 ? -10.657 4.297 4.550 1.00 82.06 110 PRO A O 1
ATOM 819 N N . PHE A 1 111 ? -8.709 4.869 3.594 1.00 86.00 111 PHE A N 1
ATOM 820 C CA . PHE A 1 111 ? -8.362 5.982 4.468 1.00 86.00 111 PHE A CA 1
ATOM 821 C C . PHE A 1 111 ? -8.847 7.341 3.936 1.00 86.00 111 PHE A C 1
ATOM 823 O O . PHE A 1 111 ? -8.519 8.381 4.520 1.00 86.00 111 PHE A O 1
ATOM 830 N N . SER A 1 112 ? -9.579 7.375 2.815 1.00 81.94 112 SER A N 1
ATOM 831 C CA . SER A 1 112 ? -10.057 8.625 2.204 1.00 81.94 112 SER A CA 1
ATOM 832 C C . SER A 1 112 ? -10.999 9.408 3.119 1.00 81.94 112 SER A C 1
ATOM 834 O O . SER A 1 112 ? -10.972 10.636 3.091 1.00 81.94 112 SER A O 1
ATOM 836 N N . GLY A 1 113 ? -11.777 8.718 3.961 1.00 83.69 113 GLY A N 1
ATOM 837 C CA . GLY A 1 113 ? -12.692 9.346 4.919 1.00 83.69 113 GLY A CA 1
ATOM 838 C C . GLY A 1 113 ? -12.017 9.932 6.160 1.00 83.69 113 GLY A C 1
ATOM 839 O O . GLY A 1 113 ? -12.639 10.727 6.859 1.00 83.69 113 GLY A O 1
ATOM 840 N N . ILE A 1 114 ? -10.756 9.578 6.440 1.00 90.50 114 ILE A N 1
ATOM 841 C CA . ILE A 1 114 ? -10.058 10.021 7.654 1.00 90.50 114 ILE A CA 1
ATOM 842 C C . ILE A 1 114 ? -9.605 11.484 7.481 1.00 90.50 114 ILE A C 1
ATOM 844 O O . ILE A 1 114 ? -8.778 11.767 6.600 1.00 90.50 114 ILE A O 1
ATOM 848 N N . PRO A 1 115 ? -10.071 12.423 8.328 1.00 93.19 115 PRO A N 1
ATOM 849 C CA . PRO A 1 115 ? -9.614 13.807 8.322 1.00 93.19 115 PRO A CA 1
ATOM 850 C C . PRO A 1 115 ? -8.096 13.928 8.496 1.00 93.19 115 PRO A C 1
ATOM 852 O O . PRO A 1 115 ? -7.484 13.202 9.281 1.00 93.19 115 PRO A O 1
ATOM 855 N N . LEU A 1 116 ? -7.482 14.914 7.830 1.00 93.56 116 LEU A N 1
ATOM 856 C CA . LEU A 1 116 ? -6.030 15.139 7.896 1.00 93.56 116 LEU A CA 1
ATOM 857 C C . LEU A 1 116 ? -5.519 15.265 9.339 1.00 93.56 116 LEU A C 1
ATOM 859 O O . LEU A 1 116 ? -4.497 14.679 9.676 1.00 93.56 116 LEU A O 1
ATOM 863 N N . ARG A 1 117 ? -6.258 15.970 10.206 1.00 95.50 117 ARG A N 1
ATOM 864 C CA . ARG A 1 117 ? -5.910 16.115 11.628 1.00 95.50 117 ARG A CA 1
ATOM 865 C C . ARG A 1 117 ? -5.742 14.762 12.325 1.00 95.50 117 ARG A C 1
ATOM 867 O O . ARG A 1 117 ? -4.786 14.589 13.069 1.00 95.50 117 ARG A O 1
ATOM 874 N N . GLN A 1 118 ? -6.637 13.812 12.066 1.00 95.81 118 GLN A N 1
ATOM 875 C CA . GLN A 1 118 ? -6.568 12.482 12.672 1.00 95.81 118 GLN A CA 1
ATOM 876 C C . GLN A 1 118 ? -5.445 11.635 12.070 1.00 95.81 118 GLN A C 1
ATOM 878 O O . GLN A 1 118 ? -4.800 10.884 12.793 1.00 95.81 118 GLN A O 1
ATOM 883 N N . LYS A 1 119 ? -5.156 11.786 10.767 1.00 95.00 119 LYS A N 1
ATOM 884 C CA . LYS A 1 119 ? -3.980 11.149 10.144 1.00 95.00 119 LYS A CA 1
ATOM 885 C C . LYS A 1 119 ? -2.686 11.607 10.816 1.00 95.00 119 LYS A C 1
ATOM 887 O O . LYS A 1 119 ? -1.840 10.775 11.136 1.00 95.00 119 LYS A O 1
ATOM 892 N N . VAL A 1 120 ? -2.557 12.914 11.053 1.00 96.25 120 VAL A N 1
ATOM 893 C CA . VAL A 1 120 ? -1.404 13.502 11.752 1.00 96.25 120 VAL A CA 1
ATOM 894 C C . VAL A 1 120 ? -1.336 12.989 13.187 1.00 96.25 120 VAL A C 1
ATOM 896 O O . VAL A 1 120 ? -0.302 12.475 13.588 1.00 96.25 120 VAL A O 1
ATOM 899 N N . GLU A 1 121 ? -2.443 13.026 13.931 1.00 96.88 121 GLU A N 1
ATOM 900 C CA . GLU A 1 121 ? -2.475 12.565 15.324 1.00 96.88 121 GLU A CA 1
ATOM 901 C C . GLU A 1 121 ? -2.098 11.084 15.473 1.00 96.88 121 GLU A C 1
ATOM 903 O O . GLU A 1 121 ? -1.304 10.734 16.348 1.00 96.88 121 GLU A O 1
ATOM 908 N N . LEU A 1 122 ? -2.618 10.221 14.594 1.00 96.62 122 LEU A N 1
ATOM 909 C CA . LEU A 1 122 ? -2.257 8.806 14.551 1.00 96.62 122 LEU A CA 1
ATOM 910 C C . LEU A 1 122 ? -0.767 8.614 14.253 1.00 96.62 122 LEU A C 1
ATOM 912 O O . LEU A 1 122 ? -0.110 7.810 14.911 1.00 96.62 122 LEU A O 1
ATOM 916 N N . THR A 1 123 ? -0.234 9.363 13.288 1.00 96.56 123 THR A N 1
ATOM 917 C CA . THR A 1 123 ? 1.181 9.294 12.901 1.00 96.56 123 THR A CA 1
ATOM 918 C C . THR A 1 123 ? 2.082 9.748 14.047 1.00 96.56 123 THR A C 1
ATOM 920 O O . THR A 1 123 ? 3.009 9.031 14.420 1.00 96.56 123 THR A O 1
ATOM 923 N N . ASP A 1 124 ? 1.777 10.889 14.667 1.00 97.62 124 ASP A N 1
ATOM 924 C CA . ASP A 1 124 ? 2.537 11.432 15.792 1.00 97.62 124 ASP A CA 1
ATOM 925 C C . ASP A 1 124 ? 2.537 10.470 16.981 1.00 97.62 124 ASP A C 1
ATOM 927 O O . ASP A 1 124 ? 3.582 10.243 17.592 1.00 97.62 124 ASP A O 1
ATOM 931 N N . ALA A 1 125 ? 1.384 9.870 17.297 1.00 97.56 125 ALA A N 1
ATOM 932 C CA . ALA A 1 125 ? 1.282 8.876 18.359 1.00 97.56 125 ALA A CA 1
ATOM 933 C C . ALA A 1 125 ? 2.065 7.595 18.022 1.00 97.56 125 ALA A C 1
ATOM 935 O O . ALA A 1 125 ? 2.771 7.066 18.881 1.00 97.56 125 ALA A O 1
ATOM 936 N N . ALA A 1 126 ? 2.001 7.123 16.772 1.00 97.00 126 ALA A N 1
ATOM 937 C CA . ALA A 1 126 ? 2.739 5.946 16.316 1.00 97.00 126 ALA A CA 1
ATOM 938 C C . ALA A 1 126 ? 4.258 6.148 16.393 1.00 97.00 126 ALA A C 1
ATOM 940 O O . ALA A 1 126 ? 4.982 5.218 16.738 1.00 97.00 126 ALA A O 1
ATOM 941 N N . LEU A 1 127 ? 4.749 7.365 16.146 1.00 96.94 127 LEU A N 1
ATOM 942 C CA . LEU A 1 127 ? 6.169 7.704 16.283 1.00 96.94 127 LEU A CA 1
ATOM 943 C C . LEU A 1 127 ? 6.685 7.616 17.728 1.00 96.94 127 LEU A C 1
ATOM 945 O O . LEU A 1 127 ? 7.891 7.490 17.921 1.00 96.94 127 LEU A O 1
ATOM 949 N N . GLN A 1 128 ? 5.804 7.660 18.734 1.00 97.44 128 GLN A N 1
ATOM 950 C CA . GLN A 1 128 ? 6.185 7.521 20.147 1.00 97.44 128 GLN A CA 1
ATOM 951 C C . GLN A 1 128 ? 6.235 6.063 20.626 1.00 97.44 128 GLN A C 1
ATOM 953 O O . GLN A 1 128 ? 6.714 5.798 21.727 1.00 97.44 128 GLN A O 1
ATOM 958 N N . VAL A 1 129 ? 5.742 5.113 19.827 1.00 97.81 129 VAL A N 1
ATOM 959 C CA . VAL A 1 129 ? 5.720 3.685 20.162 1.00 97.81 129 VAL A CA 1
ATOM 960 C C . VAL A 1 129 ? 6.661 2.955 19.213 1.00 97.81 129 VAL A C 1
ATOM 962 O O . VAL A 1 129 ? 6.431 2.908 18.007 1.00 97.81 129 VAL A O 1
ATOM 965 N N . ARG A 1 130 ? 7.732 2.363 19.748 1.00 96.94 130 ARG A N 1
ATOM 966 C CA . ARG A 1 130 ? 8.833 1.793 18.952 1.00 96.94 130 ARG A CA 1
ATOM 967 C C . ARG A 1 130 ? 8.355 0.771 17.916 1.00 96.94 130 ARG A C 1
ATOM 969 O O . ARG A 1 130 ? 8.830 0.759 16.782 1.00 96.94 130 ARG A O 1
ATOM 976 N N . GLU A 1 131 ? 7.434 -0.102 18.296 1.00 96.50 131 GLU A N 1
ATOM 977 C CA . GLU A 1 131 ? 6.880 -1.152 17.445 1.00 96.50 131 GLU A CA 1
ATOM 978 C C . GLU A 1 131 ? 6.043 -0.551 16.304 1.00 96.50 131 GLU A C 1
ATOM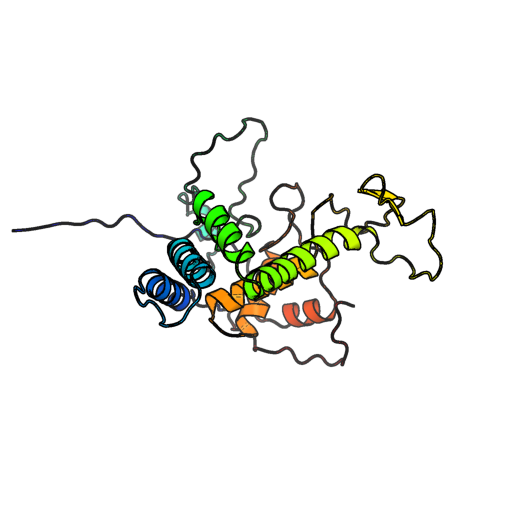 980 O O . GLU A 1 131 ? 6.190 -0.963 15.153 1.00 96.50 131 GLU A O 1
ATOM 985 N N . ALA A 1 132 ? 5.244 0.483 16.590 1.00 96.81 132 ALA A N 1
ATOM 986 C CA . ALA A 1 132 ? 4.455 1.193 15.585 1.00 96.81 132 ALA A CA 1
ATOM 987 C C . ALA A 1 132 ? 5.339 2.022 14.639 1.00 96.81 132 ALA A C 1
ATOM 989 O O . ALA A 1 132 ? 5.138 1.991 13.425 1.00 96.81 132 ALA A O 1
ATOM 990 N N . GLN A 1 133 ? 6.375 2.681 15.166 1.00 96.88 133 GLN A N 1
ATOM 991 C CA . GLN A 1 133 ? 7.387 3.375 14.371 1.00 96.88 133 GLN A CA 1
ATOM 992 C C . GLN A 1 133 ? 8.061 2.420 13.375 1.00 96.88 133 GLN A C 1
ATOM 994 O O . GLN A 1 133 ? 8.212 2.755 12.201 1.00 96.88 133 GLN A O 1
ATOM 999 N N . ARG A 1 134 ? 8.439 1.215 13.822 1.00 97.69 134 ARG A N 1
ATOM 1000 C CA . ARG A 1 134 ? 9.030 0.182 12.957 1.00 97.69 134 ARG A CA 1
ATOM 1001 C C . ARG A 1 134 ? 8.042 -0.325 11.908 1.00 97.69 134 ARG A C 1
ATOM 1003 O O . ARG A 1 134 ? 8.430 -0.463 10.753 1.00 97.69 134 ARG A O 1
ATOM 1010 N N . ALA A 1 135 ? 6.785 -0.564 12.284 1.00 96.00 135 ALA A N 1
ATOM 1011 C CA . ALA A 1 135 ? 5.746 -0.997 11.349 1.00 96.00 135 ALA A CA 1
ATOM 1012 C C . ALA A 1 135 ? 5.492 0.049 10.250 1.00 96.00 135 ALA A C 1
ATOM 1014 O O . ALA A 1 135 ? 5.458 -0.286 9.066 1.00 96.00 135 ALA A O 1
ATOM 1015 N N . MET A 1 136 ? 5.392 1.327 10.625 1.00 95.75 136 MET A N 1
ATOM 1016 C CA . MET A 1 136 ? 5.255 2.426 9.671 1.00 95.75 136 MET A CA 1
ATOM 1017 C C . MET A 1 136 ? 6.498 2.561 8.786 1.00 95.75 136 MET A C 1
ATOM 1019 O O . MET A 1 136 ? 6.376 2.682 7.569 1.00 95.75 136 MET A O 1
ATOM 1023 N N . GLY A 1 137 ? 7.692 2.486 9.380 1.00 96.75 137 GLY A N 1
ATOM 1024 C CA . GLY A 1 137 ? 8.958 2.529 8.652 1.00 96.75 137 GLY A CA 1
ATOM 1025 C C . GLY A 1 137 ? 9.107 1.396 7.637 1.00 96.75 137 GLY A C 1
ATOM 1026 O O . GLY A 1 137 ? 9.651 1.628 6.565 1.00 96.75 137 GLY A O 1
ATOM 1027 N N . ALA A 1 138 ? 8.579 0.203 7.923 1.00 97.12 138 ALA A N 1
ATOM 1028 C CA . ALA A 1 138 ? 8.592 -0.915 6.983 1.00 97.12 138 ALA A CA 1
ATOM 1029 C C . ALA A 1 138 ? 7.728 -0.637 5.739 1.00 97.12 138 ALA A C 1
ATOM 1031 O O . ALA A 1 138 ? 8.201 -0.819 4.620 1.00 97.12 138 ALA A O 1
ATOM 1032 N N . LEU A 1 139 ? 6.495 -0.145 5.913 1.00 95.44 139 LEU A N 1
ATOM 1033 C CA . LEU A 1 139 ? 5.599 0.159 4.787 1.00 95.44 139 LEU A CA 1
ATOM 1034 C C . LEU A 1 139 ? 6.028 1.402 3.997 1.00 95.44 139 LEU A C 1
ATOM 1036 O O . LEU A 1 139 ? 5.988 1.396 2.770 1.00 95.44 139 LEU A O 1
ATOM 1040 N N . VAL A 1 140 ? 6.469 2.466 4.674 1.00 96.62 140 VAL A N 1
ATOM 1041 C CA . VAL A 1 140 ? 7.002 3.659 3.994 1.00 96.62 140 VAL A CA 1
ATOM 1042 C C . VAL A 1 140 ? 8.331 3.335 3.312 1.00 96.62 140 VAL A C 1
ATOM 1044 O O . VAL A 1 140 ? 8.568 3.768 2.189 1.00 96.62 140 VAL A O 1
ATOM 1047 N N . GLY A 1 141 ? 9.184 2.544 3.965 1.00 97.94 141 GLY A N 1
ATOM 1048 C CA . GLY A 1 141 ? 10.463 2.094 3.427 1.00 97.94 141 GLY A CA 1
ATOM 1049 C C . GLY A 1 141 ? 10.308 1.253 2.163 1.00 97.94 141 GLY A C 1
ATOM 1050 O O . GLY A 1 141 ? 11.064 1.476 1.223 1.00 97.94 141 GLY A O 1
ATOM 1051 N N . LEU A 1 142 ? 9.300 0.371 2.106 1.00 98.00 142 LEU A N 1
ATOM 1052 C CA . LEU A 1 142 ? 8.905 -0.347 0.887 1.00 98.00 142 LEU A CA 1
ATOM 1053 C C . LEU A 1 142 ? 8.666 0.641 -0.266 1.00 98.00 142 LEU A C 1
ATOM 1055 O O . LEU A 1 142 ? 9.333 0.550 -1.291 1.00 98.00 142 LEU A O 1
ATOM 1059 N N . ALA A 1 143 ? 7.789 1.629 -0.060 1.00 97.25 143 ALA A N 1
ATOM 1060 C CA . ALA A 1 143 ? 7.434 2.610 -1.088 1.00 97.25 143 ALA A CA 1
ATOM 1061 C C . ALA A 1 143 ? 8.607 3.493 -1.527 1.00 97.25 143 ALA A C 1
ATOM 1063 O O . ALA A 1 143 ? 8.763 3.792 -2.711 1.00 97.25 143 ALA A O 1
ATOM 1064 N N . VAL A 1 144 ? 9.449 3.907 -0.578 1.00 96.81 144 VAL A N 1
ATOM 1065 C CA . VAL A 1 144 ? 10.648 4.702 -0.866 1.00 96.81 144 VAL A CA 1
ATOM 1066 C C . VAL A 1 144 ? 11.665 3.885 -1.662 1.00 96.81 144 VAL A C 1
ATOM 1068 O O . VAL A 1 144 ? 12.207 4.392 -2.642 1.00 96.81 144 VAL A O 1
ATOM 1071 N N . ALA A 1 145 ? 11.928 2.639 -1.260 1.00 96.19 145 ALA A N 1
ATOM 1072 C CA . ALA A 1 145 ? 12.891 1.772 -1.930 1.00 96.19 145 ALA A CA 1
ATOM 1073 C C . ALA A 1 145 ? 12.438 1.408 -3.350 1.00 96.19 145 ALA A C 1
ATOM 1075 O O . ALA A 1 145 ? 13.237 1.510 -4.277 1.00 96.19 145 ALA A O 1
ATOM 1076 N N . ASP A 1 146 ? 11.161 1.070 -3.522 1.00 97.62 146 ASP A N 1
ATOM 1077 C CA . ASP A 1 146 ? 10.530 0.815 -4.820 1.00 97.62 146 ASP A CA 1
ATOM 1078 C C . ASP A 1 146 ? 10.680 2.039 -5.747 1.00 97.62 146 ASP A C 1
ATOM 1080 O O . ASP A 1 146 ? 11.335 1.967 -6.790 1.00 97.62 146 ASP A O 1
ATOM 1084 N N . ALA A 1 147 ? 10.211 3.215 -5.314 1.00 95.31 147 ALA A N 1
ATOM 1085 C CA . ALA A 1 147 ? 10.271 4.429 -6.130 1.00 95.31 147 ALA A CA 1
ATOM 1086 C C . ALA A 1 147 ? 11.710 4.868 -6.484 1.00 95.31 147 ALA A C 1
ATOM 1088 O O . ALA A 1 147 ? 11.935 5.465 -7.541 1.00 95.31 147 ALA A O 1
ATOM 1089 N N . LEU A 1 148 ? 12.691 4.599 -5.611 1.00 94.31 148 LEU A N 1
ATOM 1090 C CA . LEU A 1 148 ? 14.109 4.873 -5.875 1.00 94.31 148 LEU A CA 1
ATOM 1091 C C . LEU A 1 148 ? 14.762 3.821 -6.780 1.00 94.31 148 LEU A C 1
ATOM 1093 O O . LEU A 1 148 ? 15.649 4.171 -7.563 1.00 94.31 148 LEU A O 1
ATOM 1097 N N . GLY A 1 149 ? 14.348 2.558 -6.673 1.00 94.31 149 GLY A N 1
ATOM 1098 C CA . GLY A 1 149 ? 14.905 1.431 -7.418 1.00 94.31 149 GLY A CA 1
ATOM 1099 C C . GLY A 1 149 ? 14.371 1.321 -8.845 1.00 94.31 149 GLY A C 1
ATOM 1100 O O . GLY A 1 149 ? 15.145 1.064 -9.769 1.00 94.31 149 GLY A O 1
ATOM 1101 N N . ALA A 1 150 ? 13.082 1.596 -9.057 1.00 95.25 150 ALA A N 1
ATOM 1102 C CA . ALA A 1 150 ? 12.406 1.437 -10.347 1.00 95.25 150 ALA A CA 1
ATOM 1103 C C . ALA A 1 150 ? 13.104 2.131 -11.543 1.00 95.25 150 ALA A C 1
ATOM 1105 O O . ALA A 1 150 ? 13.179 1.545 -12.629 1.00 95.25 150 ALA A O 1
ATOM 1106 N N . PRO A 1 151 ? 13.693 3.341 -11.413 1.00 95.44 151 PRO A N 1
ATOM 1107 C CA . PRO A 1 151 ? 14.451 3.959 -12.504 1.00 95.44 151 PRO A CA 1
ATOM 1108 C C . PRO A 1 151 ? 15.703 3.181 -12.951 1.00 95.44 151 PRO A C 1
ATOM 1110 O O . PRO A 1 151 ? 16.179 3.402 -14.069 1.00 95.44 151 PRO A O 1
ATOM 1113 N N . PHE A 1 152 ? 16.246 2.297 -12.113 1.00 94.56 152 PHE A N 1
ATOM 1114 C CA . PHE A 1 152 ? 17.471 1.527 -12.365 1.00 94.56 152 PHE A CA 1
ATOM 1115 C C . PHE A 1 152 ? 17.213 0.047 -12.671 1.00 94.56 152 PHE A C 1
ATOM 1117 O O . PHE A 1 152 ? 18.152 -0.703 -12.933 1.00 94.56 152 PHE A O 1
ATOM 1124 N N . GLU A 1 153 ? 15.953 -0.375 -12.690 1.00 93.12 153 GLU A N 1
ATOM 1125 C CA . GLU A 1 153 ? 15.568 -1.744 -13.005 1.00 93.12 153 GLU A CA 1
ATOM 1126 C C . GLU A 1 153 ? 16.092 -2.191 -14.388 1.00 93.12 153 GLU A C 1
ATOM 1128 O O . GLU A 1 153 ? 16.121 -1.418 -15.357 1.00 93.12 153 GLU A O 1
ATOM 1133 N N . PHE A 1 154 ? 16.489 -3.466 -14.489 1.00 91.62 154 PHE A N 1
ATOM 1134 C CA . PHE A 1 154 ? 17.096 -4.099 -15.671 1.00 91.62 154 PHE A CA 1
ATOM 1135 C C . PHE A 1 154 ? 18.466 -3.545 -16.092 1.00 91.62 154 PHE A C 1
ATOM 1137 O O . PHE A 1 154 ? 18.873 -3.759 -17.242 1.00 91.62 154 PHE A O 1
ATOM 1144 N N . LEU A 1 155 ? 19.145 -2.788 -15.234 1.00 91.94 155 LEU A N 1
ATOM 1145 C CA . LEU A 1 155 ? 20.580 -2.552 -15.367 1.00 91.94 155 LEU A CA 1
ATOM 1146 C C . LEU A 1 155 ? 21.356 -3.758 -14.829 1.00 91.94 155 LEU A C 1
ATOM 1148 O O . LEU A 1 155 ? 20.851 -4.512 -13.998 1.00 91.94 155 LEU A O 1
ATOM 1152 N N . GLU A 1 156 ? 22.574 -3.947 -15.325 1.00 90.00 156 GLU A N 1
ATOM 1153 C CA . GLU A 1 156 ? 23.461 -4.988 -14.812 1.00 90.00 156 GLU A CA 1
ATOM 1154 C C . GLU A 1 156 ? 23.896 -4.641 -13.385 1.00 90.00 156 GLU A C 1
ATOM 1156 O O . GLU A 1 156 ? 24.245 -3.495 -13.090 1.00 90.00 156 GLU A O 1
ATOM 1161 N N . ALA A 1 157 ? 23.879 -5.636 -12.498 1.00 89.00 157 ALA A N 1
ATOM 1162 C CA . ALA A 1 157 ? 24.497 -5.503 -11.190 1.00 89.00 157 ALA A CA 1
ATOM 1163 C C . ALA A 1 157 ? 26.018 -5.427 -11.368 1.00 89.00 157 ALA A C 1
ATOM 1165 O O . ALA A 1 157 ? 26.609 -6.235 -12.085 1.00 89.00 157 ALA A O 1
ATOM 1166 N N . VAL A 1 158 ? 26.644 -4.445 -10.724 1.00 87.25 158 VAL A N 1
ATOM 1167 C CA . VAL A 1 158 ? 28.076 -4.168 -10.854 1.00 87.25 158 VAL A CA 1
ATOM 1168 C C . VAL A 1 158 ? 28.720 -4.045 -9.476 1.00 87.25 158 VAL A C 1
ATOM 1170 O O . VAL A 1 158 ? 28.178 -3.394 -8.588 1.00 87.25 158 VAL A O 1
ATOM 1173 N N . ASP A 1 159 ? 29.914 -4.618 -9.312 1.00 89.56 159 ASP A N 1
ATOM 1174 C CA . ASP A 1 159 ? 30.696 -4.512 -8.065 1.00 89.56 159 ASP A CA 1
ATOM 1175 C C . ASP A 1 159 ? 31.409 -3.158 -7.920 1.00 89.56 159 ASP A C 1
ATOM 1177 O O . ASP A 1 159 ? 31.930 -2.809 -6.860 1.00 89.56 159 ASP A O 1
ATOM 1181 N N . ARG A 1 160 ? 31.489 -2.396 -9.014 1.00 88.69 160 ARG A N 1
ATOM 1182 C CA . ARG A 1 160 ? 32.081 -1.058 -9.062 1.00 88.69 160 ARG A CA 1
ATOM 1183 C C . ARG A 1 160 ? 31.070 -0.095 -9.651 1.00 88.69 160 ARG A C 1
ATOM 1185 O O . ARG A 1 160 ? 30.453 -0.404 -10.663 1.00 88.69 160 ARG A O 1
ATOM 1192 N N . GLU A 1 161 ? 30.949 1.075 -9.036 1.00 82.88 161 GLU A N 1
ATOM 1193 C CA . GLU A 1 161 ? 30.007 2.112 -9.452 1.00 82.88 161 GLU A CA 1
ATOM 1194 C C . GLU A 1 161 ? 30.152 2.455 -10.946 1.00 82.88 161 GLU A C 1
ATOM 1196 O O . GLU A 1 161 ? 31.206 2.919 -11.396 1.00 82.88 161 GLU A O 1
ATOM 1201 N N . ASP A 1 162 ? 29.075 2.277 -11.717 1.00 87.44 162 ASP A N 1
ATOM 1202 C CA . ASP A 1 162 ? 29.001 2.788 -13.083 1.00 87.44 162 ASP A CA 1
ATOM 1203 C C . ASP A 1 162 ? 28.640 4.275 -13.046 1.00 87.44 162 ASP A C 1
ATOM 1205 O O . ASP A 1 162 ? 27.508 4.675 -12.774 1.00 87.44 162 ASP A O 1
ATOM 1209 N N . ARG A 1 163 ? 29.601 5.135 -13.390 1.00 88.94 163 ARG A N 1
ATOM 1210 C CA . ARG A 1 163 ? 29.384 6.589 -13.408 1.00 88.94 163 ARG A CA 1
ATOM 1211 C C . ARG A 1 163 ? 28.297 7.023 -14.397 1.00 88.94 163 ARG A C 1
ATOM 1213 O O . ARG A 1 163 ? 27.795 8.139 -14.264 1.00 88.94 163 ARG A O 1
ATOM 1220 N N . ARG A 1 164 ? 27.936 6.192 -15.377 1.00 91.44 164 ARG A N 1
ATOM 1221 C CA . ARG A 1 164 ? 26.854 6.459 -16.338 1.00 91.44 164 ARG A CA 1
ATOM 1222 C C . ARG A 1 164 ? 25.476 6.163 -15.751 1.00 91.44 164 ARG A C 1
ATOM 1224 O O . ARG A 1 164 ? 24.520 6.806 -16.170 1.00 91.44 164 ARG A O 1
ATOM 1231 N N . HIS A 1 165 ? 25.393 5.239 -14.796 1.00 93.00 165 HIS A N 1
ATOM 1232 C CA . HIS A 1 165 ? 24.154 4.735 -14.212 1.00 93.00 165 HIS A CA 1
ATOM 1233 C C . HIS A 1 165 ? 24.262 4.727 -12.683 1.00 93.00 165 HIS A C 1
ATOM 1235 O O . HIS A 1 165 ? 24.699 3.746 -12.088 1.00 93.00 165 HIS A O 1
ATOM 1241 N N . ARG A 1 166 ? 23.879 5.831 -12.033 1.00 90.75 166 ARG A N 1
ATOM 1242 C CA . ARG A 1 166 ? 23.999 5.967 -10.572 1.00 90.75 166 ARG A CA 1
ATOM 1243 C C . ARG A 1 166 ? 22.938 6.869 -9.963 1.00 90.75 166 ARG A C 1
ATOM 1245 O O . ARG A 1 166 ? 22.345 7.687 -10.663 1.00 90.75 166 ARG A O 1
ATOM 1252 N N . PHE A 1 167 ? 22.767 6.789 -8.648 1.00 89.75 167 PHE A N 1
ATOM 1253 C CA . PHE A 1 167 ? 22.021 7.780 -7.877 1.00 89.75 167 PHE A CA 1
ATOM 1254 C C . PHE A 1 167 ? 22.992 8.752 -7.200 1.00 89.75 167 PHE A C 1
ATOM 1256 O O . PHE A 1 167 ? 23.849 8.345 -6.419 1.00 89.75 167 PHE A O 1
ATOM 1263 N N . ASP A 1 168 ? 22.881 10.039 -7.511 1.00 90.88 168 ASP A N 1
ATOM 1264 C CA . ASP A 1 168 ? 23.711 11.074 -6.904 1.00 90.88 168 ASP A CA 1
ATOM 1265 C C . ASP A 1 168 ? 23.118 11.508 -5.560 1.00 90.88 168 ASP A C 1
ATOM 1267 O O . ASP A 1 168 ? 22.088 12.179 -5.513 1.00 90.88 168 ASP A O 1
ATOM 1271 N N . LEU A 1 169 ? 23.789 11.140 -4.468 1.00 89.06 169 LEU A N 1
ATOM 1272 C CA . LEU A 1 169 ? 23.378 11.473 -3.102 1.00 89.06 169 LEU A CA 1
ATOM 1273 C C . LEU A 1 169 ? 23.546 12.959 -2.757 1.00 89.06 169 LEU A C 1
ATOM 1275 O O . LEU A 1 169 ? 22.865 13.446 -1.860 1.00 89.06 169 LEU A O 1
ATOM 1279 N N . ALA A 1 170 ? 24.420 13.696 -3.449 1.00 92.50 170 ALA A N 1
ATOM 1280 C CA . ALA A 1 170 ? 24.593 15.126 -3.194 1.00 92.50 170 ALA A CA 1
ATOM 1281 C C . ALA A 1 170 ? 23.420 15.935 -3.760 1.00 92.50 170 ALA A C 1
ATOM 1283 O O . ALA A 1 170 ? 23.000 16.928 -3.170 1.00 92.50 170 ALA A O 1
ATOM 1284 N N . THR A 1 171 ? 22.882 15.504 -4.904 1.00 92.56 171 THR A N 1
ATOM 1285 C CA . THR A 1 171 ? 21.775 16.192 -5.584 1.00 92.56 171 THR A CA 1
ATOM 1286 C C . THR A 1 171 ? 20.422 15.498 -5.428 1.00 92.56 171 THR A C 1
ATOM 1288 O O . THR A 1 171 ? 19.409 16.079 -5.819 1.00 92.56 171 THR A O 1
ATOM 1291 N N . PHE A 1 172 ? 20.393 14.287 -4.857 1.00 88.94 172 PHE A N 1
ATOM 1292 C CA . PHE A 1 172 ? 19.228 13.399 -4.766 1.00 88.94 172 PHE A CA 1
ATOM 1293 C C . PHE A 1 172 ? 18.563 13.144 -6.128 1.00 88.94 172 PHE A C 1
ATOM 1295 O O . PHE A 1 172 ? 17.339 13.184 -6.270 1.00 88.94 172 PHE A O 1
ATOM 1302 N N . LYS A 1 173 ? 19.379 12.904 -7.163 1.00 91.12 173 LYS A N 1
ATOM 1303 C CA . LYS A 1 173 ? 18.900 12.697 -8.538 1.00 91.12 173 LYS A CA 1
ATOM 1304 C C . LYS A 1 173 ? 19.495 11.446 -9.180 1.00 91.12 173 LYS A C 1
ATOM 1306 O O . LYS A 1 173 ? 20.678 11.160 -8.996 1.00 91.12 173 LYS A O 1
ATOM 1311 N N . PRO A 1 174 ? 18.713 10.728 -10.003 1.00 92.12 174 PRO A N 1
ATOM 1312 C CA . PRO A 1 174 ? 19.252 9.658 -10.822 1.00 92.12 174 PRO A CA 1
ATOM 1313 C C . PRO A 1 174 ? 20.067 10.223 -11.993 1.00 92.12 174 PRO A C 1
ATOM 1315 O O . PRO A 1 174 ? 19.690 11.217 -12.618 1.00 92.12 174 PRO A O 1
ATOM 1318 N N . ILE A 1 175 ? 21.163 9.549 -12.327 1.00 93.75 175 ILE A N 1
ATOM 1319 C CA . ILE A 1 175 ? 22.027 9.832 -13.471 1.00 93.75 175 ILE A CA 1
ATOM 1320 C C . ILE A 1 175 ? 21.994 8.621 -14.396 1.00 93.75 175 ILE A C 1
ATOM 1322 O O . ILE A 1 175 ? 22.264 7.501 -13.969 1.00 93.75 175 ILE A O 1
ATOM 1326 N N . GLY A 1 176 ? 21.613 8.876 -15.650 1.00 93.62 176 GLY A N 1
ATOM 1327 C CA . GLY A 1 176 ? 21.401 7.859 -16.680 1.00 93.62 176 GLY A CA 1
ATOM 1328 C C . GLY A 1 176 ? 20.430 6.741 -16.285 1.00 93.62 176 GLY A C 1
ATOM 1329 O O . GLY A 1 176 ? 20.746 5.585 -16.539 1.00 93.62 176 GLY A O 1
ATOM 1330 N N . PRO A 1 177 ? 19.265 7.005 -15.664 1.00 94.44 177 PRO A N 1
ATOM 1331 C CA . PRO A 1 177 ? 18.345 5.920 -15.340 1.00 94.44 177 PRO A CA 1
ATOM 1332 C C . PRO A 1 177 ? 17.853 5.233 -16.622 1.00 94.44 177 PRO A C 1
ATOM 1334 O O . PRO A 1 177 ? 17.524 5.903 -17.603 1.00 94.44 177 PRO A O 1
ATOM 1337 N N . LYS A 1 178 ? 17.752 3.899 -16.607 1.00 94.25 178 LYS A N 1
ATOM 1338 C CA . LYS A 1 178 ? 17.118 3.145 -17.700 1.00 94.25 178 LYS A CA 1
ATOM 1339 C C . LYS A 1 178 ? 15.630 3.476 -17.783 1.00 94.25 178 LYS A C 1
ATOM 1341 O O . LYS A 1 178 ? 15.102 3.649 -18.878 1.00 94.25 178 LYS A O 1
ATOM 1346 N N . ASN A 1 179 ? 14.984 3.567 -16.616 1.00 93.81 179 ASN A N 1
ATOM 1347 C CA . ASN A 1 179 ? 13.593 3.955 -16.390 1.00 93.81 179 ASN A CA 1
ATOM 1348 C C . ASN A 1 179 ? 12.640 3.411 -17.464 1.00 93.81 179 ASN A C 1
ATOM 1350 O O . ASN A 1 179 ? 11.918 4.163 -18.126 1.00 93.81 179 ASN A O 1
ATOM 1354 N N . LYS A 1 180 ? 12.658 2.084 -17.655 1.00 92.62 180 LYS A N 1
ATOM 1355 C CA . LYS A 1 180 ? 11.876 1.384 -18.689 1.00 92.62 180 LYS A CA 1
ATOM 1356 C C . LYS A 1 180 ? 10.393 1.760 -18.629 1.00 92.62 180 LYS A C 1
ATOM 1358 O O . LYS A 1 180 ? 9.751 1.935 -19.663 1.00 92.62 180 LYS A O 1
ATOM 1363 N N . PHE A 1 181 ? 9.876 1.934 -17.415 1.00 90.31 181 PHE A N 1
ATOM 1364 C CA . PHE A 1 181 ? 8.488 2.290 -17.156 1.00 90.31 181 PHE A CA 1
ATOM 1365 C C . PHE A 1 181 ? 8.226 3.796 -17.082 1.00 90.31 181 PHE A C 1
ATOM 1367 O O . PHE A 1 181 ? 7.093 4.177 -16.810 1.00 90.31 181 PHE A O 1
ATOM 1374 N N . ARG A 1 182 ? 9.201 4.673 -17.350 1.00 92.12 182 ARG A N 1
ATOM 1375 C CA . ARG A 1 182 ? 9.037 6.142 -17.359 1.00 92.12 182 ARG A CA 1
ATOM 1376 C C . ARG A 1 182 ? 8.333 6.687 -16.104 1.00 92.12 182 ARG A C 1
ATOM 1378 O O . ARG A 1 182 ? 7.454 7.539 -16.223 1.00 92.12 182 ARG A O 1
ATOM 1385 N N . VAL A 1 183 ? 8.668 6.160 -14.928 1.00 92.69 183 VAL A N 1
ATOM 1386 C CA . VAL A 1 183 ? 8.124 6.650 -13.654 1.00 92.69 183 VAL A CA 1
ATOM 1387 C C . VAL A 1 183 ? 8.671 8.045 -13.346 1.00 92.69 183 VAL A C 1
ATOM 1389 O O . VAL A 1 183 ? 9.817 8.363 -13.687 1.00 92.69 183 VAL A O 1
ATOM 1392 N N . LYS A 1 184 ? 7.840 8.892 -12.735 1.00 92.62 184 LYS A N 1
ATOM 1393 C CA . LYS A 1 184 ? 8.235 10.191 -12.172 1.00 92.62 184 LYS A CA 1
ATOM 1394 C C . LYS A 1 184 ? 8.799 10.000 -10.757 1.00 92.62 184 LYS A C 1
ATOM 1396 O O . LYS A 1 184 ? 8.476 9.002 -10.115 1.00 92.62 184 LYS A O 1
ATOM 1401 N N . PRO A 1 185 ? 9.594 10.952 -10.236 1.00 91.00 185 PRO A N 1
ATOM 1402 C CA . PRO A 1 185 ? 10.073 10.890 -8.857 1.00 91.00 185 PRO A CA 1
ATOM 1403 C C . PRO A 1 185 ? 8.932 10.664 -7.857 1.00 91.00 185 PRO A C 1
ATOM 1405 O O . PRO A 1 185 ? 7.927 11.374 -7.895 1.00 91.00 185 PRO A O 1
ATOM 1408 N N . GLY A 1 186 ? 9.098 9.668 -6.985 1.00 91.38 186 GLY A N 1
ATOM 1409 C CA . GLY A 1 186 ? 8.112 9.286 -5.971 1.00 91.38 186 GLY A CA 1
ATOM 1410 C C . GLY A 1 186 ? 6.997 8.353 -6.454 1.00 91.38 186 GLY A C 1
ATOM 1411 O O . GLY A 1 186 ? 6.198 7.925 -5.628 1.00 91.38 186 GLY A O 1
ATOM 1412 N N . GLN A 1 187 ? 6.925 8.018 -7.748 1.00 94.12 187 GLN A N 1
ATOM 1413 C CA . GLN A 1 187 ? 6.006 6.985 -8.231 1.00 94.12 187 GLN A CA 1
ATOM 1414 C C . GLN A 1 187 ? 6.611 5.592 -8.023 1.00 94.12 187 GLN A C 1
ATOM 1416 O O . GLN A 1 187 ? 7.725 5.334 -8.472 1.00 94.12 187 GLN A O 1
ATOM 1421 N N . TRP A 1 188 ? 5.850 4.716 -7.373 1.00 95.50 188 TRP A N 1
ATOM 1422 C CA . TRP A 1 188 ? 6.187 3.317 -7.095 1.00 95.50 188 TRP A CA 1
ATOM 1423 C C . TRP A 1 188 ? 5.600 2.341 -8.133 1.00 95.50 188 TRP A C 1
ATOM 1425 O O . TRP A 1 188 ? 4.779 2.738 -8.972 1.00 95.50 188 TRP A O 1
ATOM 1435 N N . THR A 1 189 ? 6.018 1.072 -8.084 1.00 95.94 189 THR A N 1
ATOM 1436 C CA . THR A 1 189 ? 5.612 -0.014 -8.989 1.00 95.94 189 THR A CA 1
ATOM 1437 C C . THR A 1 189 ? 4.721 -1.050 -8.284 1.00 95.94 189 THR A C 1
ATOM 1439 O O . THR A 1 189 ? 3.912 -0.726 -7.402 1.00 95.94 189 THR A O 1
ATOM 1442 N N . ASP A 1 190 ? 4.773 -2.289 -8.766 1.00 95.94 190 ASP A N 1
ATOM 1443 C CA . ASP A 1 190 ? 4.084 -3.462 -8.262 1.00 95.94 190 ASP A CA 1
ATOM 1444 C C . ASP A 1 190 ? 4.429 -3.801 -6.813 1.00 95.94 190 ASP A C 1
ATOM 1446 O O . ASP A 1 190 ? 3.499 -4.129 -6.081 1.00 95.94 190 ASP A O 1
ATOM 1450 N N . ASP A 1 191 ? 5.682 -3.656 -6.365 1.00 96.62 191 ASP A N 1
ATOM 1451 C CA . ASP A 1 191 ? 6.076 -3.963 -4.981 1.00 96.62 191 ASP A CA 1
ATOM 1452 C C . ASP A 1 191 ? 5.206 -3.206 -3.969 1.00 96.62 191 ASP A C 1
ATOM 1454 O O . ASP A 1 191 ? 4.559 -3.797 -3.095 1.00 96.62 191 ASP A O 1
ATOM 1458 N N . THR A 1 192 ? 5.105 -1.887 -4.130 1.00 97.50 192 THR A N 1
ATOM 1459 C CA . THR A 1 192 ? 4.272 -1.052 -3.259 1.00 97.50 192 THR A CA 1
ATOM 1460 C C . THR A 1 192 ? 2.792 -1.276 -3.505 1.00 97.50 192 THR A C 1
ATOM 1462 O O . THR A 1 192 ? 2.021 -1.387 -2.552 1.00 97.50 192 THR A O 1
ATOM 1465 N N . SER A 1 193 ? 2.367 -1.367 -4.766 1.00 95.50 193 SER A N 1
ATOM 1466 C CA . SER A 1 193 ? 0.944 -1.510 -5.093 1.00 95.50 193 SER A CA 1
ATOM 1467 C C . SER A 1 193 ? 0.365 -2.821 -4.543 1.00 95.50 193 SER A C 1
ATOM 1469 O O . SER A 1 193 ? -0.720 -2.833 -3.954 1.00 95.50 193 SER A O 1
ATOM 1471 N N . MET A 1 194 ? 1.107 -3.923 -4.669 1.00 96.06 194 MET A N 1
ATOM 1472 C CA . MET A 1 194 ? 0.756 -5.223 -4.098 1.00 96.06 194 MET A CA 1
ATOM 1473 C C . MET A 1 194 ? 0.867 -5.208 -2.570 1.00 96.06 194 MET A C 1
ATOM 1475 O O . MET A 1 194 ? -0.031 -5.719 -1.901 1.00 96.06 194 MET A O 1
ATOM 1479 N N . GLY A 1 195 ? 1.889 -4.559 -2.001 1.00 96.81 195 GLY A N 1
ATOM 1480 C CA . GLY A 1 195 ? 2.004 -4.358 -0.553 1.00 96.81 195 GLY A CA 1
ATOM 1481 C C . GLY A 1 195 ? 0.789 -3.639 0.047 1.00 96.81 195 GLY A C 1
ATOM 1482 O O . GLY A 1 195 ? 0.221 -4.098 1.041 1.00 96.81 195 GLY A O 1
ATOM 1483 N N . LEU A 1 196 ? 0.321 -2.566 -0.597 1.00 95.19 196 LEU A N 1
ATOM 1484 C CA . LEU A 1 196 ? -0.892 -1.841 -0.209 1.00 95.19 196 LEU A CA 1
ATOM 1485 C C . LEU A 1 196 ? -2.152 -2.700 -0.382 1.00 95.19 196 LEU A C 1
ATOM 1487 O O . LEU A 1 196 ? -3.002 -2.735 0.504 1.00 95.19 196 LEU A O 1
ATOM 1491 N N . CYS A 1 197 ? -2.260 -3.459 -1.477 1.00 92.69 197 CYS A N 1
ATOM 1492 C CA . CYS A 1 197 ? -3.366 -4.400 -1.670 1.00 92.69 197 CYS A CA 1
ATOM 1493 C C . CYS A 1 197 ? -3.433 -5.458 -0.559 1.00 92.69 197 CYS A C 1
ATOM 1495 O O . CYS A 1 197 ? -4.525 -5.789 -0.090 1.00 92.69 197 CYS A O 1
ATOM 1497 N N . LEU A 1 198 ? -2.284 -5.979 -0.123 1.00 95.50 198 LEU A N 1
ATOM 1498 C CA . LEU A 1 198 ? -2.206 -6.923 0.987 1.00 95.50 198 LEU A CA 1
ATOM 1499 C C . LEU A 1 198 ? -2.587 -6.256 2.314 1.00 95.50 198 LEU A C 1
ATOM 1501 O O . LEU A 1 198 ? -3.369 -6.831 3.071 1.00 95.50 198 LEU A O 1
ATOM 1505 N N . ALA A 1 199 ? -2.093 -5.045 2.583 1.00 94.56 199 ALA A N 1
ATOM 1506 C CA . ALA A 1 199 ? -2.464 -4.281 3.774 1.00 94.56 199 ALA A CA 1
ATOM 1507 C C . ALA A 1 199 ? -3.984 -4.055 3.844 1.00 94.56 199 ALA A C 1
ATOM 1509 O O . ALA A 1 199 ? -4.608 -4.333 4.870 1.00 94.56 199 ALA A O 1
ATOM 1510 N N . ASP A 1 200 ? -4.598 -3.657 2.731 1.00 90.88 200 ASP A N 1
ATOM 1511 C CA . ASP A 1 200 ? -6.045 -3.463 2.647 1.00 90.88 200 ASP A CA 1
ATOM 1512 C C . ASP A 1 200 ? -6.819 -4.777 2.834 1.00 90.88 200 ASP A C 1
ATOM 1514 O O . ASP A 1 200 ? -7.874 -4.786 3.473 1.00 90.88 200 ASP A O 1
ATOM 1518 N N . SER A 1 201 ? -6.293 -5.901 2.329 1.00 90.38 201 SER A N 1
ATOM 1519 C CA . SER A 1 201 ? -6.867 -7.232 2.573 1.00 90.38 201 SER A CA 1
ATOM 1520 C C . SER A 1 201 ? -6.836 -7.592 4.055 1.00 90.38 201 SER A C 1
ATOM 1522 O O . SER A 1 201 ? -7.845 -8.021 4.614 1.00 90.38 201 SER A O 1
ATOM 1524 N N . LEU A 1 202 ? -5.707 -7.369 4.729 1.00 93.00 202 LEU A N 1
ATOM 1525 C CA . LEU A 1 202 ? -5.563 -7.642 6.158 1.00 93.00 202 LEU A CA 1
ATOM 1526 C C . LEU A 1 202 ? -6.515 -6.779 6.992 1.00 93.00 202 LEU A C 1
ATOM 1528 O O . LEU A 1 202 ? -7.153 -7.296 7.909 1.00 93.00 202 LEU A O 1
ATOM 1532 N N . LEU A 1 203 ? -6.671 -5.500 6.642 1.00 90.81 203 LEU A N 1
ATOM 1533 C CA . LEU A 1 203 ? -7.615 -4.602 7.308 1.00 90.81 203 LEU A CA 1
ATOM 1534 C C . LEU A 1 203 ? -9.066 -5.047 7.098 1.00 90.81 203 LEU A C 1
ATOM 1536 O O . LEU A 1 203 ? -9.826 -5.140 8.065 1.00 90.81 203 LEU A O 1
ATOM 1540 N N . ALA A 1 204 ? -9.451 -5.381 5.866 1.00 87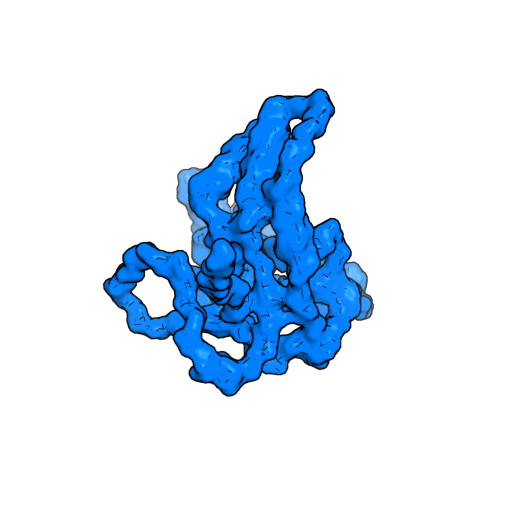.44 204 ALA A N 1
ATOM 1541 C CA . ALA A 1 204 ? -10.809 -5.820 5.560 1.00 87.44 204 ALA A CA 1
ATOM 1542 C C . ALA A 1 204 ? -11.127 -7.181 6.207 1.00 87.44 204 ALA A C 1
ATOM 1544 O O . ALA A 1 204 ? -12.109 -7.346 6.932 1.00 87.44 204 ALA A O 1
ATOM 1545 N N . ARG A 1 205 ? -10.244 -8.169 6.048 1.00 87.94 205 ARG A N 1
ATOM 1546 C CA . ARG A 1 205 ? -10.505 -9.562 6.446 1.00 87.94 205 ARG A CA 1
ATOM 1547 C C . ARG A 1 205 ? -10.118 -9.879 7.891 1.00 87.94 205 ARG A C 1
ATOM 1549 O O . ARG A 1 205 ? -10.592 -10.881 8.429 1.00 87.94 205 ARG A O 1
ATOM 1556 N N . GLY A 1 206 ? -9.277 -9.051 8.518 1.00 90.06 206 GLY A N 1
ATOM 1557 C CA . GLY A 1 206 ? -8.755 -9.256 9.876 1.00 90.06 206 GLY A CA 1
ATOM 1558 C C . GLY A 1 206 ? -7.784 -10.436 9.991 1.00 90.06 206 GLY A C 1
ATOM 1559 O O . GLY A 1 206 ? -7.464 -10.868 11.092 1.00 90.06 206 GLY A O 1
ATOM 1560 N N . ARG A 1 207 ? -7.378 -11.006 8.851 1.00 92.38 207 ARG A N 1
ATOM 1561 C CA . ARG A 1 207 ? -6.475 -12.152 8.701 1.00 92.38 207 ARG A CA 1
ATOM 1562 C C . ARG A 1 207 ? -5.999 -12.231 7.255 1.00 92.38 207 ARG A C 1
ATOM 1564 O O . ARG A 1 207 ? -6.617 -11.632 6.376 1.00 92.38 207 ARG A O 1
ATOM 1571 N N . TYR A 1 208 ? -4.977 -13.039 6.993 1.00 94.12 208 TYR A N 1
ATOM 1572 C CA . TYR A 1 208 ? -4.609 -13.364 5.619 1.00 94.12 208 TYR A CA 1
ATOM 1573 C C . TYR A 1 208 ? -5.752 -14.094 4.896 1.00 94.12 208 TYR A C 1
ATOM 1575 O O . TYR A 1 208 ? -6.358 -15.030 5.426 1.00 94.12 208 TYR A O 1
ATOM 1583 N N . ASN A 1 209 ? -6.043 -13.658 3.672 1.00 91.00 209 ASN A N 1
ATOM 1584 C CA . ASN A 1 209 ? -7.025 -14.274 2.794 1.00 91.00 209 ASN A CA 1
ATOM 1585 C C . ASN A 1 209 ? -6.516 -14.206 1.349 1.00 91.00 209 ASN A C 1
ATOM 1587 O O . ASN A 1 209 ? -6.585 -13.158 0.706 1.00 91.00 209 ASN A O 1
ATOM 1591 N N . GLY A 1 210 ? -6.000 -15.330 0.848 1.00 91.00 210 GLY A N 1
ATOM 1592 C CA . GLY A 1 210 ? -5.404 -15.395 -0.487 1.00 91.00 210 GLY A CA 1
ATOM 1593 C C . GLY A 1 210 ? -6.390 -15.091 -1.618 1.00 91.00 210 GLY A C 1
ATOM 1594 O O . GLY A 1 210 ? -6.021 -14.430 -2.585 1.00 91.00 210 GLY A O 1
ATOM 1595 N N . SER A 1 211 ? -7.663 -15.469 -1.470 1.00 87.75 211 SER A N 1
ATOM 1596 C CA . SER A 1 211 ? -8.703 -15.162 -2.457 1.00 87.75 211 SER A CA 1
ATOM 1597 C C . SER A 1 211 ? -8.940 -13.654 -2.558 1.00 87.75 211 SER A C 1
ATOM 1599 O O . SER A 1 211 ? -8.903 -13.100 -3.652 1.00 87.75 211 SER A O 1
ATOM 1601 N N . ASP A 1 212 ? -9.114 -12.972 -1.421 1.00 86.56 212 ASP A N 1
ATOM 1602 C CA . ASP A 1 212 ? -9.291 -11.513 -1.372 1.00 86.56 212 ASP A CA 1
ATOM 1603 C C . ASP A 1 212 ? -8.045 -10.775 -1.884 1.00 86.56 212 ASP A C 1
ATOM 1605 O O . ASP A 1 212 ? -8.153 -9.851 -2.688 1.00 86.56 212 ASP A O 1
ATOM 1609 N N . THR A 1 213 ? -6.854 -11.247 -1.501 1.00 91.06 213 THR A N 1
ATOM 1610 C CA . THR A 1 213 ? -5.571 -10.698 -1.966 1.00 91.06 213 THR A CA 1
ATOM 1611 C C . THR A 1 213 ? -5.456 -10.767 -3.491 1.00 91.06 213 THR A C 1
ATOM 1613 O O . THR A 1 213 ? -5.159 -9.760 -4.132 1.00 91.06 213 THR A O 1
ATOM 1616 N N . ARG A 1 214 ? -5.755 -11.923 -4.100 1.00 89.25 214 ARG A N 1
ATOM 1617 C CA . ARG A 1 214 ? -5.713 -12.096 -5.562 1.00 89.25 214 ARG A CA 1
ATOM 1618 C C . ARG A 1 214 ? -6.693 -11.182 -6.288 1.00 89.25 214 ARG A C 1
ATOM 1620 O O . ARG A 1 214 ? -6.345 -10.635 -7.329 1.00 89.25 214 ARG A O 1
ATOM 1627 N N . VAL A 1 215 ? -7.886 -10.963 -5.738 1.00 85.69 215 VAL A N 1
ATOM 1628 C CA . VAL A 1 215 ? -8.844 -10.022 -6.336 1.00 85.69 215 VAL A CA 1
ATOM 1629 C C . VAL A 1 215 ? -8.371 -8.577 -6.202 1.00 85.69 215 VAL A C 1
ATOM 1631 O O . VAL A 1 215 ? -8.508 -7.805 -7.146 1.00 85.69 215 VAL A O 1
ATOM 1634 N N . ARG A 1 216 ? -7.752 -8.190 -5.083 1.00 87.94 216 ARG A N 1
ATOM 1635 C CA . ARG A 1 216 ? -7.150 -6.853 -4.959 1.00 87.94 216 ARG A CA 1
ATOM 1636 C C . ARG A 1 216 ? -5.990 -6.660 -5.929 1.00 87.94 216 ARG A C 1
ATOM 1638 O O . ARG A 1 216 ? -5.914 -5.604 -6.542 1.00 87.94 216 ARG A O 1
ATOM 1645 N N . TYR A 1 217 ? -5.159 -7.680 -6.146 1.00 90.62 217 TYR A N 1
ATOM 1646 C CA . TYR A 1 217 ? -4.114 -7.649 -7.176 1.00 90.62 217 TYR A CA 1
ATOM 1647 C C . TYR A 1 217 ? -4.701 -7.553 -8.584 1.00 90.62 217 TYR A C 1
ATOM 1649 O O . TYR A 1 217 ? -4.192 -6.795 -9.405 1.00 90.62 217 TYR A O 1
ATOM 1657 N N . HIS A 1 218 ? -5.802 -8.258 -8.857 1.00 86.00 218 HIS A N 1
ATOM 1658 C CA . HIS A 1 218 ? -6.551 -8.089 -10.097 1.00 86.00 218 HIS A CA 1
ATOM 1659 C C . HIS A 1 218 ? -7.030 -6.634 -10.256 1.00 86.00 218 HIS A C 1
ATOM 1661 O O . HIS A 1 218 ? -6.800 -6.011 -11.289 1.00 86.00 218 HIS A O 1
ATOM 1667 N N . ASN A 1 219 ? -7.657 -6.064 -9.227 1.00 82.75 219 ASN A N 1
ATOM 1668 C CA . ASN A 1 219 ? -8.142 -4.683 -9.243 1.00 82.75 219 ASN A CA 1
ATOM 1669 C C . ASN A 1 219 ? -7.005 -3.667 -9.374 1.00 82.75 219 ASN A C 1
ATOM 1671 O O . ASN A 1 219 ? -7.164 -2.656 -10.052 1.00 82.75 219 ASN A O 1
ATOM 1675 N N . TRP A 1 220 ? -5.849 -3.928 -8.771 1.00 88.44 220 TRP A N 1
ATOM 1676 C CA . TRP A 1 220 ? -4.660 -3.125 -9.005 1.00 88.44 220 TRP A CA 1
ATOM 1677 C C . TRP A 1 220 ? -4.266 -3.192 -10.472 1.00 88.44 220 TRP A C 1
ATOM 1679 O O . TRP A 1 220 ? -4.208 -2.162 -11.135 1.00 88.44 220 TRP A O 1
ATOM 1689 N N . TRP A 1 221 ? -4.055 -4.388 -11.012 1.00 86.94 221 TRP A N 1
ATOM 1690 C CA . TRP A 1 221 ? -3.515 -4.534 -12.356 1.00 86.94 221 TRP A CA 1
ATOM 1691 C C . TRP A 1 221 ? -4.448 -4.006 -13.450 1.00 86.94 221 TRP A C 1
ATOM 1693 O O . TRP A 1 221 ? -4.006 -3.296 -14.351 1.00 86.94 221 TRP A O 1
ATOM 1703 N N . PHE A 1 222 ? -5.737 -4.335 -13.370 1.00 80.00 222 PHE A N 1
ATOM 1704 C CA . PHE A 1 222 ? -6.699 -4.041 -14.433 1.00 80.00 222 PHE A CA 1
ATOM 1705 C C . PHE A 1 222 ? -7.497 -2.756 -14.210 1.00 80.00 222 PHE A C 1
ATOM 1707 O O . PHE A 1 222 ? -7.995 -2.190 -15.179 1.00 80.00 222 PHE A O 1
ATOM 1714 N N . LEU A 1 223 ? -7.629 -2.295 -12.962 1.00 77.19 223 LEU A N 1
ATOM 1715 C CA . LEU A 1 223 ? -8.470 -1.145 -12.598 1.00 77.19 223 LEU A CA 1
ATOM 1716 C C . LEU A 1 223 ? -7.690 -0.043 -11.875 1.00 77.19 223 LEU A C 1
ATOM 1718 O O . LEU A 1 223 ? -8.291 0.918 -11.408 1.00 77.19 223 LEU A O 1
ATOM 1722 N N . GLY A 1 224 ? -6.373 -0.188 -11.741 1.00 79.25 224 GLY A N 1
ATOM 1723 C CA . GLY A 1 224 ? -5.482 0.814 -11.169 1.00 79.25 224 GLY A CA 1
ATOM 1724 C C . GLY A 1 224 ? -5.613 1.046 -9.661 1.00 79.25 224 GLY A C 1
ATOM 1725 O O . GLY A 1 224 ? -5.130 2.056 -9.155 1.00 79.25 224 GLY A O 1
ATOM 1726 N N . TYR A 1 225 ? -6.241 0.132 -8.921 1.00 84.50 225 TYR A N 1
ATOM 1727 C CA . TYR A 1 225 ? -6.301 0.206 -7.458 1.00 84.50 225 TYR A CA 1
ATOM 1728 C C . TYR A 1 225 ? -4.896 0.288 -6.834 1.00 84.50 225 TYR A C 1
ATOM 1730 O O . TYR A 1 225 ? -4.013 -0.467 -7.222 1.00 84.50 225 TYR A O 1
ATOM 1738 N N . ASN A 1 226 ? -4.681 1.191 -5.871 1.00 89.50 226 ASN A N 1
ATOM 1739 C CA . ASN A 1 226 ? -3.387 1.407 -5.197 1.00 89.50 226 ASN A CA 1
ATOM 1740 C C . ASN A 1 226 ? -2.199 1.814 -6.108 1.00 89.50 226 ASN A C 1
ATOM 1742 O O . ASN A 1 226 ? -1.046 1.773 -5.674 1.00 89.50 226 ASN A O 1
ATOM 1746 N N . ASN A 1 227 ? -2.456 2.280 -7.336 1.00 89.19 227 ASN A N 1
ATOM 1747 C CA . ASN A 1 227 ? -1.413 2.816 -8.217 1.00 89.19 227 ASN A CA 1
ATOM 1748 C C . ASN A 1 227 ? -0.859 4.173 -7.755 1.00 89.19 227 ASN A C 1
ATOM 1750 O O . ASN A 1 227 ? -1.577 5.030 -7.243 1.00 89.19 227 ASN A O 1
ATOM 1754 N N . ALA A 1 228 ? 0.398 4.446 -8.117 1.00 91.00 228 ALA A N 1
ATOM 1755 C CA . ALA A 1 228 ? 1.045 5.749 -7.926 1.00 91.00 228 ALA A CA 1
ATOM 1756 C C . ALA A 1 228 ? 0.626 6.837 -8.945 1.00 91.00 228 ALA A C 1
ATOM 1758 O O . ALA A 1 228 ? 1.161 7.949 -8.938 1.00 91.00 228 ALA A O 1
ATOM 1759 N N . PHE A 1 229 ? -0.282 6.524 -9.878 1.00 85.00 229 PHE A N 1
ATOM 1760 C CA . PHE A 1 229 ? -0.516 7.324 -11.090 1.00 85.00 229 PHE A CA 1
ATOM 1761 C C . PHE A 1 229 ? -1.782 8.182 -11.061 1.00 85.00 229 PHE A C 1
ATOM 1763 O O . PHE A 1 229 ? -2.065 8.855 -12.046 1.00 85.00 229 PHE A O 1
ATOM 1770 N N . GLY A 1 230 ? -2.509 8.247 -9.940 1.00 70.50 230 GLY A N 1
ATOM 1771 C CA . GLY A 1 230 ? -3.794 8.957 -9.865 1.00 70.50 230 GLY A CA 1
ATOM 1772 C C . GLY A 1 230 ? -3.751 10.456 -10.223 1.00 70.50 230 GLY A C 1
ATOM 1773 O O . GLY A 1 230 ? -4.790 11.031 -10.547 1.00 70.50 230 GLY A O 1
ATOM 1774 N N . ASN A 1 231 ? -2.572 11.092 -10.216 1.00 68.44 231 ASN A N 1
ATOM 1775 C CA . ASN A 1 231 ? -2.342 12.486 -10.639 1.00 68.44 231 ASN A CA 1
ATOM 1776 C C . ASN A 1 231 ? -1.626 12.609 -12.000 1.00 68.44 231 ASN A C 1
ATOM 1778 O O . ASN A 1 231 ? -1.139 13.682 -12.356 1.00 68.44 231 ASN A O 1
ATOM 1782 N N . ASP A 1 232 ? -1.524 11.517 -12.752 1.00 74.12 232 ASP A N 1
ATOM 1783 C CA . ASP A 1 232 ? -0.865 11.451 -14.051 1.00 74.12 232 ASP A CA 1
ATOM 1784 C C . ASP A 1 232 ? -1.872 11.254 -15.195 1.00 74.12 232 ASP A C 1
ATOM 1786 O O . ASP A 1 232 ? -3.062 11.016 -14.997 1.00 74.12 232 ASP A O 1
ATOM 1790 N N . ASN A 1 233 ? -1.378 11.338 -16.430 1.00 70.06 233 ASN A N 1
ATOM 1791 C CA . ASN A 1 233 ? -2.131 10.952 -17.619 1.00 70.06 233 ASN A CA 1
ATOM 1792 C C . ASN A 1 233 ? -2.127 9.434 -17.847 1.00 70.06 233 ASN A C 1
ATOM 1794 O O . ASN A 1 233 ? -2.945 8.956 -18.640 1.00 70.06 233 ASN A O 1
ATOM 1798 N N . ARG A 1 234 ? -1.222 8.706 -17.176 1.00 74.31 234 ARG A N 1
ATOM 1799 C CA . ARG A 1 234 ? -1.139 7.242 -17.162 1.00 74.31 234 ARG A CA 1
ATOM 1800 C C . ARG A 1 234 ? -2.271 6.664 -16.322 1.00 74.31 234 ARG A C 1
ATOM 1802 O O . ARG A 1 234 ? -2.457 7.100 -15.199 1.00 74.31 234 ARG A O 1
ATOM 1809 N N . THR A 1 235 ? -2.932 5.643 -16.860 1.00 65.19 235 THR A N 1
ATOM 1810 C CA . THR A 1 235 ? -4.020 4.919 -16.183 1.00 65.19 235 THR A CA 1
ATOM 1811 C C . THR A 1 235 ? -3.754 3.414 -16.038 1.00 65.19 235 THR A C 1
ATOM 1813 O O . THR A 1 235 ? -4.657 2.633 -15.763 1.00 65.19 235 THR A O 1
ATOM 1816 N N . GLY A 1 236 ? -2.537 2.969 -16.369 1.00 77.75 236 GLY A N 1
ATOM 1817 C CA . GLY A 1 236 ? -2.160 1.558 -16.403 1.00 77.75 236 GLY A CA 1
ATOM 1818 C C . GLY A 1 236 ? -1.119 1.233 -15.342 1.00 77.75 236 GLY A C 1
ATOM 1819 O O . GLY A 1 236 ? -0.161 1.989 -15.160 1.00 77.75 236 GLY A O 1
ATOM 1820 N N . SER A 1 237 ? -1.308 0.095 -14.683 1.00 88.81 237 SER A N 1
ATOM 1821 C CA . SER A 1 237 ? -0.382 -0.476 -13.705 1.00 88.81 237 SER A CA 1
ATOM 1822 C C . SER A 1 237 ? 0.897 -0.982 -14.380 1.00 88.81 237 SER A C 1
ATOM 1824 O O . SER A 1 237 ? 0.913 -1.266 -15.580 1.00 88.81 237 SER A O 1
ATOM 1826 N N . ILE A 1 238 ? 1.995 -1.061 -13.626 1.00 92.38 238 ILE A N 1
ATOM 1827 C CA . ILE A 1 238 ? 3.322 -1.442 -14.138 1.00 92.38 238 ILE A CA 1
ATOM 1828 C C . ILE A 1 238 ? 3.994 -2.459 -13.217 1.00 92.38 238 ILE A C 1
ATOM 1830 O O . ILE A 1 238 ? 3.558 -2.629 -12.088 1.00 92.38 238 ILE A O 1
ATOM 1834 N N . GLY A 1 239 ? 5.044 -3.118 -13.705 1.00 91.19 239 GLY A N 1
ATOM 1835 C CA . GLY A 1 239 ? 5.873 -4.015 -12.893 1.00 91.19 239 GLY A CA 1
ATOM 1836 C C . GLY A 1 239 ? 5.335 -5.438 -12.711 1.00 91.19 239 GLY A C 1
ATOM 1837 O O . GLY A 1 239 ? 6.051 -6.282 -12.201 1.00 91.19 239 GLY A O 1
ATOM 1838 N N . LEU A 1 240 ? 4.122 -5.767 -13.184 1.00 89.19 240 LEU A N 1
ATOM 1839 C CA . LEU A 1 240 ? 3.541 -7.097 -12.948 1.00 89.19 240 LEU A CA 1
ATOM 1840 C C . LEU A 1 240 ? 4.439 -8.237 -13.418 1.00 89.19 240 LEU A C 1
ATOM 1842 O O . LEU A 1 240 ? 4.695 -8.415 -14.615 1.00 89.19 240 LEU A O 1
ATOM 1846 N N . GLY A 1 241 ? 4.784 -9.076 -12.451 1.00 87.50 241 GLY A N 1
ATOM 1847 C CA . GLY A 1 241 ? 5.602 -10.234 -12.698 1.00 87.50 241 GLY A CA 1
ATOM 1848 C C . GLY A 1 241 ? 4.908 -11.418 -13.356 1.00 87.50 241 GLY A C 1
ATOM 1849 O O . GLY A 1 241 ? 3.688 -11.593 -13.283 1.00 87.50 241 GLY A O 1
ATOM 1850 N N . GLY A 1 242 ? 5.709 -12.280 -13.986 1.00 84.38 242 GLY A N 1
ATOM 1851 C CA . GLY A 1 242 ? 5.220 -13.400 -14.796 1.00 84.38 242 GLY A CA 1
ATOM 1852 C C . GLY A 1 242 ? 4.325 -14.381 -14.031 1.00 84.38 242 GLY A C 1
ATOM 1853 O O . GLY A 1 242 ? 3.267 -14.774 -14.532 1.00 84.38 242 GLY A O 1
ATOM 1854 N N . ASN A 1 243 ? 4.707 -14.754 -12.808 1.00 86.06 243 ASN A N 1
ATOM 1855 C CA . ASN A 1 243 ? 3.956 -15.716 -11.995 1.00 86.06 243 ASN A CA 1
ATOM 1856 C C . ASN A 1 243 ? 2.652 -15.130 -11.451 1.00 86.06 243 ASN A C 1
ATOM 1858 O O . ASN A 1 243 ? 1.602 -15.775 -11.536 1.00 86.06 243 ASN A O 1
ATOM 1862 N N . VAL A 1 244 ? 2.680 -13.873 -11.002 1.00 86.88 244 VAL A N 1
ATOM 1863 C CA . VAL A 1 244 ? 1.467 -13.149 -10.601 1.00 86.88 244 VAL A CA 1
ATOM 1864 C C . VAL A 1 244 ? 0.524 -13.022 -11.798 1.00 86.88 244 VAL A C 1
ATOM 1866 O O . VAL A 1 244 ? -0.656 -13.341 -11.683 1.00 86.88 244 VAL A O 1
ATOM 1869 N N . ALA A 1 245 ? 1.036 -12.684 -12.985 1.00 84.94 245 ALA A N 1
ATOM 1870 C CA . ALA A 1 245 ? 0.230 -12.606 -14.200 1.00 84.94 245 ALA A CA 1
ATOM 1871 C C . ALA A 1 245 ? -0.453 -13.936 -14.559 1.00 84.94 245 ALA A C 1
ATOM 1873 O O . ALA A 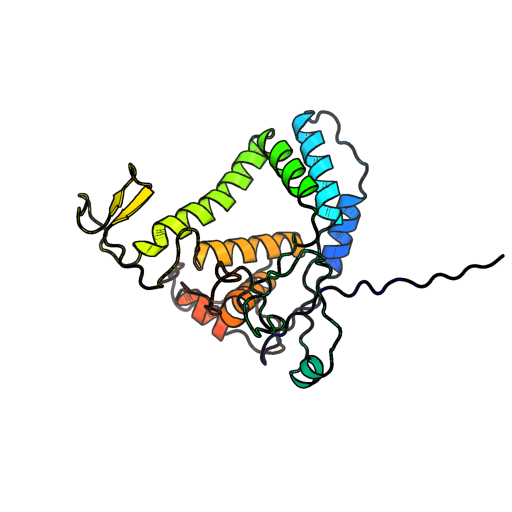1 245 ? -1.614 -13.935 -14.971 1.00 84.94 245 ALA A O 1
ATOM 1874 N N . LYS A 1 246 ? 0.230 -15.079 -14.403 1.00 83.50 246 LYS A N 1
ATOM 1875 C CA . LYS A 1 246 ? -0.385 -16.409 -14.580 1.00 83.50 246 LYS A CA 1
ATOM 1876 C C . LYS A 1 246 ? -1.503 -16.640 -13.557 1.00 83.50 246 LYS A C 1
ATOM 1878 O O . LYS A 1 246 ? -2.600 -17.032 -13.946 1.00 83.50 246 LYS A O 1
ATOM 1883 N N . SER A 1 247 ? -1.251 -16.324 -12.285 1.00 85.75 247 SER A N 1
ATOM 1884 C CA . SER A 1 247 ? -2.244 -16.439 -11.209 1.00 85.75 247 SER A CA 1
ATOM 1885 C C . SER A 1 247 ? -3.495 -15.599 -11.475 1.00 85.75 247 SER A C 1
ATOM 1887 O O . SER A 1 247 ? -4.609 -16.098 -11.307 1.00 85.75 247 SER A O 1
ATOM 1889 N N . LEU A 1 248 ? -3.339 -14.355 -11.940 1.00 84.56 248 LEU A N 1
ATOM 1890 C CA . LEU A 1 248 ? -4.472 -13.487 -12.273 1.00 84.56 248 LEU A CA 1
ATOM 1891 C C . LEU A 1 248 ? -5.256 -14.012 -13.484 1.00 84.56 248 LEU A C 1
ATOM 1893 O O . LEU A 1 248 ? -6.480 -14.051 -13.440 1.00 84.56 248 LEU A O 1
ATOM 1897 N N . ARG A 1 249 ? -4.576 -14.486 -14.538 1.00 81.12 249 ARG A N 1
ATOM 1898 C CA . ARG A 1 249 ? -5.232 -15.063 -15.732 1.00 81.12 249 ARG A CA 1
ATOM 1899 C C . ARG A 1 249 ? -5.987 -16.362 -15.450 1.00 81.12 249 ARG A C 1
ATOM 1901 O O . ARG A 1 249 ? -6.909 -16.692 -16.186 1.00 81.12 249 ARG A O 1
ATOM 1908 N N . ALA A 1 250 ? -5.591 -17.104 -14.419 1.00 81.81 250 ALA A N 1
ATOM 1909 C CA . ALA A 1 250 ? -6.279 -18.323 -14.003 1.00 81.81 250 ALA A CA 1
ATOM 1910 C C . ALA A 1 250 ? -7.589 -18.053 -13.243 1.00 81.81 250 ALA A C 1
ATOM 1912 O O . ALA A 1 250 ? -8.363 -18.984 -13.016 1.00 81.81 250 ALA A O 1
ATOM 1913 N N . MET A 1 251 ? -7.839 -16.809 -12.818 1.00 81.44 251 MET A N 1
ATOM 1914 C CA . MET A 1 251 ? -9.091 -16.439 -12.164 1.00 81.44 251 MET A CA 1
ATOM 1915 C C . MET A 1 251 ? -10.243 -16.475 -13.167 1.00 81.44 251 MET A C 1
ATOM 1917 O O . MET A 1 251 ? -10.113 -16.010 -14.298 1.00 81.44 251 MET A O 1
ATOM 1921 N N . ARG A 1 252 ? -11.385 -17.020 -12.742 1.00 74.94 252 ARG A N 1
ATOM 1922 C CA . ARG A 1 252 ? -12.582 -17.131 -13.575 1.00 74.94 252 ARG A CA 1
ATOM 1923 C C . ARG A 1 252 ? -13.608 -16.075 -13.173 1.00 74.94 252 ARG A C 1
ATOM 1925 O O . ARG A 1 252 ? -13.842 -15.897 -11.976 1.00 74.94 252 ARG A O 1
ATOM 1932 N N . PRO A 1 253 ? -14.233 -15.384 -14.139 1.00 68.75 253 PRO A N 1
ATOM 1933 C CA . PRO A 1 253 ? -15.342 -14.495 -13.839 1.00 68.75 253 PRO A CA 1
ATOM 1934 C C . PRO A 1 253 ? -16.485 -15.236 -13.129 1.00 68.75 253 PRO A C 1
ATOM 1936 O O . PRO A 1 253 ? -16.776 -16.389 -13.428 1.00 68.75 253 PRO A O 1
ATOM 1939 N N . ASN A 1 254 ? -17.156 -14.540 -12.220 1.00 68.50 254 ASN A N 1
ATOM 1940 C CA . ASN A 1 254 ? -18.245 -14.967 -11.344 1.00 68.50 254 ASN A CA 1
ATOM 1941 C C . ASN A 1 254 ? -17.898 -16.093 -10.358 1.00 68.50 254 ASN A C 1
ATOM 1943 O O . ASN A 1 254 ? -18.785 -16.595 -9.670 1.00 68.50 254 ASN A O 1
ATOM 1947 N N . GLU A 1 255 ? -16.621 -16.449 -10.231 1.00 75.25 255 GLU A N 1
ATOM 1948 C CA . GLU A 1 255 ? -16.138 -17.442 -9.278 1.00 75.25 255 GLU A CA 1
ATOM 1949 C C . GLU A 1 255 ? -15.188 -16.782 -8.275 1.00 75.25 255 GLU A C 1
ATOM 1951 O O . GLU A 1 255 ? -14.325 -15.983 -8.643 1.00 75.25 255 GLU A O 1
ATOM 1956 N N . ALA A 1 256 ? -15.324 -17.134 -6.994 1.00 76.88 256 ALA A N 1
ATOM 1957 C CA . ALA A 1 256 ? -14.332 -16.743 -6.003 1.00 76.88 256 ALA A CA 1
ATOM 1958 C C . ALA A 1 256 ? -13.011 -17.462 -6.329 1.00 76.88 256 ALA A C 1
ATOM 1960 O O . ALA A 1 256 ? -13.001 -18.696 -6.394 1.00 76.88 256 ALA A O 1
ATOM 1961 N N . PRO A 1 257 ? -11.890 -16.744 -6.526 1.00 82.69 257 PRO A N 1
ATOM 1962 C CA . PRO A 1 257 ? -10.636 -17.400 -6.857 1.00 82.69 257 PRO A CA 1
ATOM 1963 C C . PRO A 1 257 ? -10.161 -18.262 -5.681 1.00 82.69 257 PRO A C 1
ATOM 1965 O O . PRO A 1 257 ? -10.352 -17.874 -4.523 1.00 82.69 257 PRO A O 1
ATOM 1968 N N . PRO A 1 258 ? -9.502 -19.407 -5.934 1.00 86.44 258 PRO A N 1
ATOM 1969 C CA . PRO A 1 258 ? -8.917 -20.194 -4.858 1.00 86.44 258 PRO A CA 1
ATOM 1970 C C . PRO A 1 258 ? -7.857 -19.374 -4.100 1.00 86.44 258 PRO A C 1
ATOM 1972 O O . PRO A 1 258 ? -7.256 -18.454 -4.670 1.00 86.44 258 PRO A O 1
ATOM 1975 N N . PRO A 1 259 ? -7.611 -19.676 -2.814 1.00 87.56 259 PRO A N 1
ATOM 1976 C CA . PRO A 1 259 ? -6.684 -18.899 -1.994 1.00 87.56 259 PRO A CA 1
ATOM 1977 C C . PRO A 1 259 ? -5.242 -18.959 -2.507 1.00 87.56 259 PRO A C 1
ATOM 1979 O O . PRO A 1 259 ? -4.485 -18.014 -2.308 1.00 87.56 259 PRO A O 1
ATOM 1982 N N . THR A 1 260 ? -4.877 -20.033 -3.200 1.00 88.44 260 THR A N 1
ATOM 1983 C CA . THR A 1 260 ? -3.563 -20.235 -3.810 1.00 88.44 260 THR A CA 1
ATOM 1984 C C . THR A 1 260 ? -3.696 -20.422 -5.319 1.00 88.44 260 THR A C 1
ATOM 1986 O O . THR A 1 260 ? -4.772 -20.727 -5.845 1.00 88.44 260 THR A O 1
ATOM 1989 N N . TYR A 1 261 ? -2.597 -20.187 -6.030 1.00 84.50 261 TYR A N 1
ATOM 1990 C CA . TYR A 1 261 ? -2.439 -20.579 -7.423 1.00 84.50 261 TYR A CA 1
ATOM 1991 C C . TYR A 1 261 ? -1.274 -21.556 -7.500 1.00 84.50 261 TYR A C 1
ATOM 1993 O O . TYR A 1 261 ? -0.149 -21.188 -7.163 1.00 84.50 261 TYR A O 1
ATOM 2001 N N . ASP A 1 262 ? -1.554 -22.778 -7.939 1.00 82.12 262 ASP A N 1
ATOM 2002 C CA . ASP A 1 262 ? -0.538 -23.814 -8.068 1.00 82.12 262 ASP A CA 1
ATOM 2003 C C . ASP A 1 262 ? 0.244 -23.574 -9.361 1.00 82.12 262 ASP A C 1
ATOM 2005 O O . ASP A 1 262 ? -0.218 -23.851 -10.472 1.00 82.12 262 ASP A O 1
ATOM 2009 N N . ALA A 1 263 ? 1.425 -22.975 -9.221 1.00 74.19 263 ALA A N 1
ATOM 2010 C CA . ALA A 1 263 ? 2.336 -22.785 -10.334 1.00 74.19 263 ALA A CA 1
ATOM 2011 C C . ALA A 1 263 ? 3.057 -24.103 -10.652 1.00 74.19 263 ALA A C 1
ATOM 2013 O O . ALA A 1 263 ? 3.488 -24.824 -9.760 1.00 74.19 263 ALA A O 1
ATOM 2014 N N . ALA A 1 264 ? 3.254 -24.388 -11.940 1.00 71.19 264 ALA A N 1
ATOM 2015 C CA . ALA A 1 264 ? 4.077 -25.517 -12.387 1.00 71.19 264 ALA A CA 1
ATOM 2016 C C . ALA A 1 264 ? 5.594 -25.274 -12.209 1.00 71.19 264 ALA A C 1
ATOM 2018 O O . ALA A 1 264 ? 6.401 -26.128 -12.562 1.00 71.19 264 ALA A O 1
ATOM 2019 N N . THR A 1 265 ? 5.983 -24.094 -11.724 1.00 65.88 265 THR A N 1
ATOM 2020 C CA . THR A 1 265 ? 7.368 -23.644 -11.545 1.00 65.88 265 THR A CA 1
ATOM 2021 C C . THR A 1 265 ? 7.582 -23.245 -10.090 1.00 65.88 265 THR A C 1
ATOM 2023 O O . THR A 1 265 ? 6.717 -22.580 -9.528 1.00 65.88 265 THR A O 1
ATOM 2026 N N . GLU A 1 266 ? 8.738 -23.574 -9.510 1.00 62.66 266 GLU A N 1
ATOM 2027 C CA . GLU A 1 266 ? 9.080 -23.211 -8.118 1.00 62.66 266 GLU A CA 1
ATOM 2028 C C . GLU A 1 266 ? 9.579 -21.766 -7.949 1.00 62.66 266 GLU A C 1
ATOM 2030 O O . GLU A 1 266 ? 9.971 -21.351 -6.859 1.00 62.66 266 GLU A O 1
ATOM 2035 N N . ASP A 1 267 ? 9.564 -20.976 -9.021 1.00 58.38 267 ASP A N 1
ATOM 2036 C CA . ASP A 1 267 ? 9.961 -19.579 -8.948 1.00 58.38 267 ASP A CA 1
ATOM 2037 C C . ASP A 1 267 ? 8.911 -18.750 -8.194 1.00 58.38 267 ASP A C 1
ATOM 2039 O O . ASP A 1 267 ? 7.731 -18.718 -8.554 1.00 58.38 267 ASP A O 1
ATOM 2043 N N . SER A 1 268 ? 9.357 -18.085 -7.131 1.00 55.31 268 SER A N 1
ATOM 2044 C CA . SER A 1 268 ? 8.537 -17.240 -6.260 1.00 55.31 268 SER A CA 1
ATOM 2045 C C . SER A 1 268 ? 8.657 -15.744 -6.597 1.00 55.31 268 SER A C 1
ATOM 2047 O O . SER A 1 268 ? 8.157 -14.916 -5.839 1.00 55.31 268 SER A O 1
ATOM 2049 N N . GLY A 1 269 ? 9.321 -15.385 -7.703 1.00 51.59 269 GLY A N 1
ATOM 2050 C CA . GLY A 1 269 ? 9.603 -14.005 -8.092 1.00 51.59 269 GLY A CA 1
ATOM 2051 C C . GLY A 1 269 ? 8.645 -13.382 -9.113 1.00 51.59 269 GLY A C 1
ATOM 2052 O O . GLY A 1 269 ? 7.778 -14.031 -9.715 1.00 51.59 269 GLY A O 1
ATOM 2053 N N . ASN A 1 270 ? 8.857 -12.081 -9.336 1.00 49.00 270 ASN A N 1
ATOM 2054 C CA . ASN A 1 270 ? 8.161 -11.272 -10.338 1.00 49.00 270 ASN A CA 1
ATOM 2055 C C . ASN A 1 270 ? 8.759 -11.482 -11.751 1.00 49.00 270 ASN A C 1
ATOM 2057 O O . ASN A 1 270 ? 8.346 -10.839 -12.713 1.00 49.00 270 ASN A O 1
ATOM 2061 N N . GLY A 1 271 ? 9.703 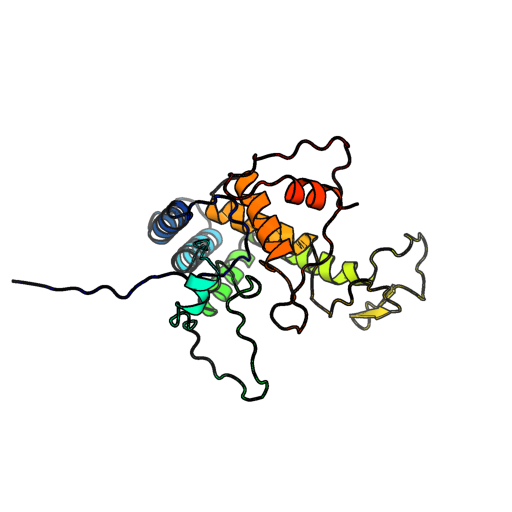-12.405 -11.927 1.00 41.94 271 GLY A N 1
ATOM 2062 C CA . GLY A 1 271 ? 10.346 -12.683 -13.208 1.00 41.94 271 GLY A CA 1
ATOM 2063 C C . GLY A 1 271 ? 10.994 -14.041 -13.200 1.00 41.94 271 GLY A C 1
ATOM 2064 O O . GLY A 1 271 ? 11.898 -14.192 -12.358 1.00 41.94 271 GLY A O 1
#

Sequence (271 aa):
VRGTSTAGSDTPPRVAAAGMNFGLKTDSTAQERWARFASDETVPSGVAEAELRLLRAARQAASHLHFLELAVVSQEELESSHDCSPAWSGPVMMGVPGRRKAGVLECYSPFSGIPLRQKVELTDAALQVREAQRAMGALVGLAVADALGAPFEFLEAVDREDRRHRFDLATFKPIGPKNKFRVKPGQWTDDTSMGLCLADSLLARGRYNGSDTRVRYHNWWFLGYNNAFGNDNRTGSIGLGGNVAKSLRAMRPNEAPPPTYDAATEDSGNG

Secondary structure (DSSP, 8-state):
-----------PPP---SS--------HHHHHHHHHHHT-----TT--HHHHHHHHHHHHHHTT----------HHHHHH------S--S---S------GGG-GGG--TTTTS-HHHHHHHHHHHHTSHHHHHHHHHHHHHHHHHHHHGGGTTSPP-SS--TTSEEETTTTEEES---TT-PPTT---HHHHHHHHHHHHHHHHSS--HHHHHHHHHHHHHH-TT-TTTTSS--S-----HHHHHHHHTPPTTSPPPS----SS---S--

Foldseek 3Di:
DDDDDDDDDPDDQEAEDPDFALADAFLPVLLVVLLCLLPDPDDDPPDDPLVSLLSNLSSLQSPQFDADPHDHDDPVRVVVPPDDDPPDPDDDDPDDDDDPLRHFQQPDDRSPRGDPVSVVSNVVSLCSPPVSVVVVCVLVVQLQCQLLCQQAPPDDDDPDDDPQFDQDPVVRDTHNGPNVVVDDRSWGAPSNQLVSLQVSVCSSVVDDFLLSSLVSSLSCARRVNSGSDSVHPDRGGDLAADVSVVQNVPRDGSHRRPSDDDDPDPDPDSD

Organism: NCBI:txid73915

Radius of gyration: 21.4 Å; chains: 1; bounding box: 77×51×52 Å

pLDDT: mean 76.4, std 23.31, range [25.98, 98.0]

InterPro domains:
  IPR005502 ADP-ribosylation/Crystallin J1 [PF03747] (137-271)
  IPR036705 ADP-ribosylation/Crystallin J1 superfamily [G3DSA:1.10.4080.10] (128-271)
  IPR036705 ADP-ribosylation/Crystallin J1 superfamily [SSF101478] (133-257)